Protein 5EZ2 (pdb70)

InterPro domains:
  IPR000566 Lipocalin/cytosolic fatty-acid binding domain [PF08212] (18-159)
  IPR003057 Invertebrate colouration protein [PR01273] (15-31)
  IPR003057 Invertebrate colouration protein [PR01273] (99-113)
  IPR003057 Invertebrate colouration protein [PR01273] (120-133)
  IPR012674 Calycin [G3DSA:2.40.128.20] (1-183)
  IPR012674 Calycin [SSF50814] (6-167)
  IPR022271 Lipocalin, ApoD type [PIRSF036893] (6-167)

Nearest PDB structures (foldseek):
  5ez2-assembly1_A  TM=1.005E+00  e=2.046E-31  Sander vitreus
  7yx1-assembly1_A  TM=1.003E+00  e=2.368E-30  Sander
  7vnl-assembly1_A  TM=9.994E-01  e=1.254E-29  Sander vitreus
  5f6z-assembly1_D  TM=9.950E-01  e=1.073E-29  Sander vitreus
  7vns-assembly1_A  TM=9.924E-01  e=2.224E-29  Sander vitreus

B-factor: mean 25.37, std 8.38, range [12.66, 68.61]

CATH classification: 2.40.128.20

Structure (mmCIF, N/CA/C/O backbone):
data_5EZ2
#
_entry.id   5EZ2
#
_cell.length_a   159.266
_cell.length_b   159.266
_cell.length_c   84.157
_cell.angle_alpha   90.00
_cell.angle_beta   90.00
_cell.angle_gamma   120.00
#
_symmetry.space_group_name_H-M   'P 63 2 2'
#
loop_
_entity.id
_entity.type
_entity.pdbx_description
1 polymer 'Sandercyanin Fluorescent Protein'
2 non-polymer 'BILIVERDINE IX ALPHA'
3 non-polymer 1,2-ETHANEDIOL
4 water water
#
loop_
_atom_site.group_PDB
_atom_site.id
_atom_site.type_symbol
_atom_site.label_atom_id
_atom_site.label_alt_id
_atom_site.label_comp_id
_atom_site.label_asym_id
_atom_site.label_entity_id
_atom_site.label_seq_id
_atom_site.pdbx_PDB_ins_code
_atom_site.Cartn_x
_atom_site.Cartn_y
_atom_site.Cartn_z
_atom_site.occupancy
_atom_site.B_iso_or_equiv
_atom_site.auth_seq_id
_atom_site.auth_comp_id
_atom_site.auth_asym_id
_atom_site.auth_atom_id
_atom_site.pdbx_PDB_model_num
ATOM 1 N N . MET A 1 1 ? 27.999 78.185 15.183 1.00 44.18 20 MET A N 1
ATOM 2 C CA . MET A 1 1 ? 28.330 78.168 16.604 1.00 43.61 20 MET A CA 1
ATOM 3 C C . MET A 1 1 ? 29.849 78.147 16.812 1.00 37.20 20 MET A C 1
ATOM 4 O O . MET A 1 1 ? 30.619 78.528 15.922 1.00 37.89 20 MET A O 1
ATOM 9 N N . PHE A 1 2 ? 30.276 77.710 17.990 1.00 30.66 21 PHE A N 1
ATOM 10 C CA . PHE A 1 2 ? 31.696 77.576 18.283 1.00 29.09 21 PHE A CA 1
ATOM 11 C C . PHE A 1 2 ? 32.273 76.339 17.582 1.00 30.20 21 PHE A C 1
ATOM 12 O O . PHE A 1 2 ? 33.435 76.332 17.168 1.00 28.33 21 PHE A O 1
ATOM 20 N N . ILE A 1 3 ? 31.457 75.296 17.461 1.00 25.23 22 ILE A N 1
ATOM 21 C CA . ILE A 1 3 ? 31.869 74.067 16.787 1.00 23.98 22 ILE A CA 1
ATOM 22 C C . ILE A 1 3 ? 31.250 74.026 15.395 1.00 30.32 22 ILE A C 1
ATOM 23 O O . ILE A 1 3 ? 30.028 74.122 15.251 1.00 33.08 22 ILE A O 1
ATOM 28 N N . LYS A 1 4 ? 32.094 73.892 14.376 1.00 22.33 23 LYS A N 1
ATOM 29 C CA . LYS A 1 4 ? 31.642 73.912 12.980 1.00 22.55 23 LYS A CA 1
ATOM 30 C C . LYS A 1 4 ? 32.054 72.646 12.249 1.00 21.96 23 LYS A C 1
ATOM 31 O O . LYS A 1 4 ? 33.012 71.977 12.644 1.00 19.21 23 LYS A O 1
ATOM 37 N N . PRO A 1 5 ? 31.329 72.306 11.177 1.00 21.58 24 PRO A N 1
ATOM 38 C CA . PRO A 1 5 ? 31.593 71.069 10.441 1.00 20.71 24 PRO A CA 1
ATOM 39 C C . PRO A 1 5 ? 32.985 71.058 9.806 1.00 19.44 24 PRO A C 1
ATOM 40 O O . PRO A 1 5 ? 33.549 72.125 9.499 1.00 19.30 24 PRO A O 1
ATOM 44 N N . GLY A 1 6 ? 33.530 69.857 9.636 1.00 17.37 25 GLY A N 1
ATOM 45 C CA . GLY A 1 6 ? 34.808 69.674 8.962 1.00 18.40 25 GLY A CA 1
ATOM 46 C C . GLY A 1 6 ? 35.976 69.614 9.931 1.00 21.99 25 GLY A C 1
ATOM 47 O O . GLY A 1 6 ? 35.889 70.124 11.048 1.00 19.44 25 GLY A O 1
ATOM 48 N N . ARG A 1 7 ? 37.072 68.984 9.518 1.00 19.46 26 ARG A N 1
ATOM 49 C CA . ARG A 1 7 ? 38.249 68.901 10.384 1.00 20.21 26 ARG A CA 1
ATOM 50 C C . ARG A 1 7 ? 39.013 70.212 10.284 1.00 23.05 26 ARG A C 1
ATOM 51 O O . ARG A 1 7 ? 38.766 71.001 9.368 1.00 19.44 26 ARG A O 1
ATOM 59 N N . CYS A 1 8 ? 39.938 70.452 11.212 1.00 18.05 27 CYS A N 1
ATOM 60 C CA . CYS A 1 8 ? 40.710 71.695 11.201 1.00 20.21 27 CYS A CA 1
ATOM 61 C C . CYS A 1 8 ? 41.485 71.814 9.895 1.00 22.97 27 CYS A C 1
ATOM 62 O O . CYS A 1 8 ? 42.014 70.816 9.394 1.00 22.53 27 CYS A O 1
ATOM 65 N N . PRO A 1 9 ? 41.557 73.034 9.343 1.00 19.85 28 PRO A N 1
ATOM 66 C CA . PRO A 1 9 ? 42.411 73.284 8.180 1.00 24.55 28 PRO A CA 1
ATOM 67 C C . PRO A 1 9 ? 43.853 73.389 8.650 1.00 26.45 28 PRO A C 1
ATOM 68 O O . PRO A 1 9 ? 44.079 73.497 9.857 1.00 24.28 28 PRO A O 1
ATOM 72 N N . LYS A 1 10 ? 44.811 73.349 7.727 1.00 29.29 29 LYS A N 1
ATOM 73 C CA . LYS A 1 10 ? 46.218 73.557 8.071 1.00 30.80 29 LYS A CA 1
ATOM 74 C C . LYS A 1 10 ? 46.754 74.741 7.270 1.00 30.43 29 LYS A C 1
ATOM 75 O O . LYS A 1 10 ? 47.433 74.553 6.266 1.00 32.95 29 LYS A O 1
ATOM 81 N N . PRO A 1 11 ? 46.447 75.970 7.706 1.00 23.71 30 PRO A N 1
ATOM 82 C CA . PRO A 1 11 ? 46.906 77.138 6.948 1.00 23.28 30 PRO A CA 1
ATOM 83 C C . PRO A 1 11 ? 48.423 77.302 7.007 1.00 25.50 30 PRO A C 1
ATOM 84 O O . PRO A 1 11 ? 49.086 76.785 7.918 1.00 24.39 30 PRO A O 1
ATOM 88 N N . ALA A 1 12 ? 48.974 78.033 6.042 1.00 24.86 31 ALA A N 1
ATOM 89 C CA . ALA A 1 12 ? 50.403 78.316 6.044 1.00 25.32 31 ALA A CA 1
ATOM 90 C C . ALA A 1 12 ? 50.724 79.243 7.205 1.00 22.82 31 ALA A C 1
ATOM 91 O O . ALA A 1 12 ? 49.900 80.084 7.576 1.00 22.89 31 ALA A O 1
ATOM 93 N N . VAL A 1 13 ? 51.925 79.121 7.765 1.00 23.12 32 VAL A N 1
ATOM 94 C CA . VAL A 1 13 ? 52.317 80.004 8.866 1.00 22.06 32 VAL A CA 1
ATOM 95 C C . VAL A 1 13 ? 53.416 80.972 8.444 1.00 25.31 32 VAL A C 1
ATOM 96 O O . VAL A 1 13 ? 53.963 80.863 7.342 1.00 23.77 32 VAL A O 1
ATOM 100 N N . GLN A 1 14 ? 53.735 81.916 9.322 1.00 21.21 33 GLN A N 1
ATOM 101 C CA . GLN A 1 14 ? 54.730 82.943 9.024 1.00 23.57 33 GLN A CA 1
ATOM 102 C C . GLN A 1 14 ? 56.115 82.355 8.742 1.00 25.81 33 GLN A C 1
ATOM 103 O O . GLN A 1 14 ? 56.671 81.602 9.555 1.00 23.04 33 GLN A O 1
ATOM 109 N N . GLU A 1 15 ? 56.675 82.702 7.588 1.00 25.50 34 GLU A N 1
ATOM 110 C CA . GLU A 1 15 ? 58.012 82.235 7.230 1.00 26.29 34 GLU A CA 1
ATOM 111 C C . GLU A 1 15 ? 59.065 82.858 8.123 1.00 28.10 34 GLU A C 1
ATOM 112 O O . GLU A 1 15 ? 58.990 84.048 8.446 1.00 30.06 34 GLU A O 1
ATOM 118 N N . ASP A 1 16 ? 60.054 82.055 8.502 1.00 27.42 35 ASP A N 1
ATOM 119 C CA . ASP A 1 16 ? 61.196 82.538 9.265 1.00 29.97 35 ASP A CA 1
ATOM 120 C C . ASP A 1 16 ? 60.736 83.262 10.511 1.00 29.33 35 ASP A C 1
ATOM 121 O O . ASP A 1 16 ? 61.291 84.296 10.861 1.00 25.11 35 ASP A O 1
ATOM 126 N N . PHE A 1 17 ? 59.724 82.721 11.184 1.00 26.60 36 PHE A N 1
ATOM 127 C CA . PHE A 1 17 ? 59.169 83.393 12.358 1.00 24.58 36 PHE A CA 1
ATOM 128 C C . PHE A 1 17 ? 60.216 83.600 13.453 1.00 26.44 36 PHE A C 1
ATOM 129 O O . PHE A 1 17 ? 60.894 82.651 13.871 1.00 28.84 36 PHE A O 1
ATOM 137 N N . ASP A 1 18 ? 60.331 84.846 13.909 1.00 25.85 37 ASP A N 1
ATOM 138 C CA . ASP A 1 18 ? 61.342 85.241 14.884 1.00 27.72 37 ASP A CA 1
ATOM 139 C C . ASP A 1 18 ? 60.683 85.620 16.214 1.00 24.53 37 ASP A C 1
ATOM 140 O O . ASP A 1 18 ? 60.234 86.752 16.394 1.00 24.89 37 ASP A O 1
ATOM 145 N N . ALA A 1 19 ? 60.634 84.681 17.152 1.00 25.54 38 ALA A N 1
ATOM 146 C CA . ALA A 1 19 ? 59.954 84.929 18.421 1.00 25.50 38 ALA A CA 1
ATOM 147 C C . ALA A 1 19 ? 60.461 86.180 19.148 1.00 26.92 38 ALA A C 1
ATOM 148 O O . ALA A 1 19 ? 59.672 86.919 19.729 1.00 26.00 38 ALA A O 1
ATOM 150 N N . ALA A 1 20 ? 61.768 86.427 19.127 1.00 25.68 39 ALA A N 1
ATOM 151 C CA . ALA A 1 20 ? 62.306 87.601 19.824 1.00 27.81 39 ALA A CA 1
ATOM 152 C C . ALA A 1 20 ? 61.654 88.917 19.385 1.00 25.67 39 ALA A C 1
ATOM 153 O O . ALA A 1 20 ? 61.458 89.820 20.199 1.00 25.41 39 ALA A O 1
ATOM 155 N N . ARG A 1 21 ? 61.334 89.034 18.103 1.00 23.67 40 ARG A N 1
ATOM 156 C CA . ARG A 1 21 ? 60.727 90.254 17.591 1.00 24.43 40 ARG A CA 1
ATOM 157 C C . ARG A 1 21 ? 59.228 90.268 17.856 1.00 26.51 40 ARG A C 1
ATOM 158 O O . ARG A 1 21 ? 58.558 91.285 17.652 1.00 24.02 40 ARG A O 1
ATOM 166 N N . TYR A 1 22 ? 58.701 89.130 18.306 1.00 27.02 41 TYR A N 1
ATOM 167 C CA . TYR A 1 22 ? 57.269 88.986 18.538 1.00 22.61 41 TYR A CA 1
ATOM 168 C C . TYR A 1 22 ? 56.927 89.359 19.972 1.00 22.50 41 TYR A C 1
ATOM 169 O O . TYR A 1 22 ? 55.756 89.540 20.315 1.00 23.24 41 TYR A O 1
ATOM 178 N N . LEU A 1 23 ? 57.954 89.475 20.808 1.00 22.39 42 LEU A N 1
ATOM 179 C CA . LEU A 1 23 ? 57.768 89.793 22.223 1.00 22.14 42 LEU A CA 1
ATOM 180 C C . LEU A 1 23 ? 57.227 91.205 22.425 1.00 25.27 42 LEU A C 1
ATOM 181 O O . LEU A 1 23 ? 57.282 92.042 21.512 1.00 25.41 42 LEU A O 1
ATOM 186 N N . GLY A 1 24 ? 56.697 91.463 23.618 1.00 21.59 43 GLY A N 1
ATOM 187 C CA . GLY A 1 24 ? 56.110 92.755 23.931 1.00 21.45 43 GLY A CA 1
ATOM 188 C C . GLY A 1 24 ? 54.597 92.707 23.960 1.00 24.68 43 GLY A C 1
ATOM 189 O O . GLY A 1 24 ? 54.002 91.633 24.130 1.00 22.44 43 GLY A O 1
ATOM 190 N N . VAL A 1 25 ? 53.975 93.871 23.783 1.00 21.63 44 VAL A N 1
ATOM 191 C CA . VAL A 1 25 ? 52.530 94.020 23.951 1.00 22.99 44 VAL A CA 1
ATOM 192 C C . VAL A 1 25 ? 51.770 93.980 22.625 1.00 23.59 44 VAL A C 1
ATOM 193 O O . VAL A 1 25 ? 52.161 94.626 21.641 1.00 23.29 44 VAL A O 1
ATOM 197 N N . TRP A 1 26 ? 50.686 93.213 22.599 1.00 20.99 45 TRP A N 1
ATOM 198 C CA . TRP A 1 26 ? 49.779 93.187 21.457 1.00 21.58 45 TRP A CA 1
ATOM 199 C C . TRP A 1 26 ? 48.355 93.501 21.912 1.00 24.26 45 TRP A C 1
ATOM 200 O O . TRP A 1 26 ? 47.916 93.026 22.968 1.00 24.21 45 TRP A O 1
ATOM 211 N N . TYR A 1 27 ? 47.630 94.281 21.110 1.00 20.96 46 TYR A N 1
ATOM 212 C CA . TYR A 1 27 ? 46.225 94.584 21.389 1.00 22.36 46 TYR A CA 1
ATOM 213 C C . TYR A 1 27 ? 45.316 93.742 20.515 1.00 22.62 46 TYR A C 1
ATOM 214 O O . TYR A 1 27 ? 45.536 93.628 19.304 1.00 20.83 46 TYR A O 1
ATOM 223 N N . ASP A 1 28 ? 44.285 93.161 21.122 1.00 19.84 47 ASP A N 1
ATOM 224 C CA . ASP A 1 28 ? 43.293 92.426 20.355 1.00 20.75 47 ASP A CA 1
ATOM 225 C C . ASP A 1 28 ? 42.423 93.403 19.568 1.00 24.88 47 ASP A C 1
ATOM 226 O O . ASP A 1 28 ? 41.824 94.320 20.147 1.00 22.27 47 ASP A O 1
ATOM 231 N N . ILE A 1 29 ? 42.351 93.197 18.255 1.00 21.75 48 ILE A N 1
ATOM 232 C CA . ILE A 1 29 ? 41.594 94.088 17.379 1.00 22.76 48 ILE A CA 1
ATOM 233 C C . ILE A 1 29 ? 40.296 93.421 16.956 1.00 20.56 48 ILE A C 1
ATOM 234 O O . ILE A 1 29 ? 39.219 94.003 17.086 1.00 23.44 48 ILE A O 1
ATOM 239 N N . GLN A 1 30 ? 40.401 92.208 16.417 1.00 20.97 49 GLN A N 1
ATOM 240 C CA . GLN A 1 30 ? 39.225 91.384 16.144 1.00 22.36 49 GLN A CA 1
ATOM 241 C C . GLN A 1 30 ? 39.524 89.951 16.535 1.00 23.72 49 GLN A C 1
ATOM 242 O O . GLN A 1 30 ? 40.683 89.521 16.501 1.00 22.26 49 GLN A O 1
ATOM 248 N N . ARG A 1 31 ? 38.485 89.199 16.879 1.00 22.06 50 ARG A N 1
ATOM 249 C CA . ARG A 1 31 ? 38.682 87.799 17.207 1.00 22.89 50 ARG A CA 1
ATOM 250 C C . ARG A 1 31 ? 37.411 87.019 16.947 1.00 22.87 50 ARG A C 1
ATOM 251 O O . ARG A 1 31 ? 36.311 87.585 16.958 1.00 23.21 50 ARG A O 1
ATOM 259 N N . LEU A 1 32 ? 37.559 85.725 16.683 1.00 18.90 51 LEU A N 1
ATOM 260 C CA . LEU A 1 32 ? 36.403 84.848 16.609 1.00 19.53 51 LEU A CA 1
ATOM 261 C C . LEU A 1 32 ? 35.786 84.714 17.991 1.00 20.59 51 LEU A C 1
ATOM 262 O O . LEU A 1 32 ? 36.500 84.747 19.005 1.00 20.79 51 LEU A O 1
ATOM 267 N N . PRO A 1 33 ? 34.453 84.579 18.041 1.00 22.97 52 PRO A N 1
ATOM 268 C CA . PRO A 1 33 ? 33.786 84.313 19.320 1.00 26.10 52 PRO A CA 1
ATOM 269 C C . PRO A 1 33 ? 34.462 83.127 20.016 1.00 21.93 52 PRO A C 1
ATOM 270 O O . PRO A 1 33 ? 34.778 82.121 19.376 1.00 21.22 52 PRO A O 1
ATOM 274 N N . ASN A 1 34 ? 34.678 83.237 21.320 1.00 20.98 53 ASN A N 1
ATOM 275 C CA . ASN A 1 34 ? 35.364 82.161 22.033 1.00 20.70 53 ASN A CA 1
ATOM 276 C C . ASN A 1 34 ? 34.859 82.087 23.471 1.00 23.59 53 ASN A C 1
ATOM 277 O O . ASN A 1 34 ? 34.013 82.888 23.874 1.00 22.76 53 ASN A O 1
ATOM 282 N N . LYS A 1 35 ? 35.373 81.140 24.249 1.00 22.16 54 LYS A N 1
ATOM 283 C CA . LYS A 1 35 ? 34.874 80.950 25.607 1.00 24.22 54 LYS A CA 1
ATOM 284 C C . LYS A 1 35 ? 35.705 81.680 26.649 1.00 27.88 54 LYS A C 1
ATOM 285 O O . LYS A 1 35 ? 35.226 81.929 27.758 1.00 32.76 54 LYS A O 1
ATOM 291 N N . PHE A 1 36 ? 36.942 82.035 26.307 1.00 21.04 55 PHE A N 1
ATOM 292 C CA . PHE A 1 36 ? 37.837 82.564 27.326 1.00 22.79 55 PHE A CA 1
ATOM 293 C C . PHE A 1 36 ? 37.788 84.076 27.507 1.00 23.90 55 PHE A C 1
ATOM 294 O O . PHE A 1 36 ? 37.983 84.566 28.623 1.00 23.24 55 PHE A O 1
ATOM 302 N N . GLN A 1 37 ? 37.538 84.816 26.426 1.00 20.51 56 GLN A N 1
ATOM 303 C CA . GLN A 1 37 ? 37.450 86.277 26.531 1.00 22.77 56 GLN A CA 1
ATOM 304 C C . GLN A 1 37 ? 36.047 86.702 26.949 1.00 21.76 56 GLN A C 1
ATOM 305 O O . GLN A 1 37 ? 35.078 86.543 26.197 1.00 24.06 56 GLN A O 1
ATOM 311 N N . LYS A 1 38 ? 35.942 87.245 28.154 1.00 21.59 57 LYS A N 1
ATOM 312 C CA . LYS A 1 38 ? 34.644 87.575 28.717 1.00 24.01 57 LYS A CA 1
ATOM 313 C C . LYS A 1 38 ? 34.397 89.079 28.793 1.00 23.84 57 LYS A C 1
ATOM 314 O O . LYS A 1 38 ? 33.328 89.520 29.222 1.00 27.25 57 LYS A O 1
ATOM 320 N N . GLY A 1 39 ? 35.377 89.862 28.356 1.00 21.03 58 GLY A N 1
ATOM 321 C CA . GLY A 1 39 ? 35.286 91.308 28.443 1.00 23.90 58 GLY A CA 1
ATOM 322 C C . GLY A 1 39 ? 35.836 91.981 27.196 1.00 24.34 58 GLY A C 1
ATOM 323 O O . GLY A 1 39 ? 35.639 91.487 26.088 1.00 22.87 58 GLY A O 1
ATOM 324 N N . GLU A 1 40 ? 36.526 93.100 27.382 1.00 21.95 59 GLU A N 1
ATOM 325 C CA . GLU A 1 40 ? 37.063 93.863 26.263 1.00 25.62 59 GLU A CA 1
ATOM 326 C C . GLU A 1 40 ? 38.459 94.377 26.585 1.00 22.52 59 GLU A C 1
ATOM 327 O O . GLU A 1 40 ? 39.036 94.028 27.619 1.00 22.91 59 GLU A O 1
ATOM 333 N N . CYS A 1 41 ? 39.014 95.200 25.694 1.00 21.57 60 CYS A N 1
ATOM 334 C CA . CYS A 1 41 ? 40.306 95.823 25.942 1.00 20.95 60 CYS A CA 1
ATOM 335 C C . CYS A 1 41 ? 41.430 94.795 26.022 1.00 22.36 60 CYS A C 1
ATOM 336 O O . CYS A 1 41 ? 42.496 95.091 26.561 1.00 20.95 60 CYS A O 1
ATOM 339 N N . ALA A 1 42 ? 41.196 93.596 25.499 1.00 23.41 61 ALA A N 1
ATOM 340 C CA . ALA A 1 42 ? 42.158 92.503 25.669 1.00 20.45 61 ALA A CA 1
ATOM 341 C C . ALA A 1 42 ? 43.550 92.830 25.152 1.00 23.98 61 ALA A C 1
ATOM 342 O O . ALA A 1 42 ? 43.719 93.405 24.071 1.00 20.39 61 ALA A O 1
ATOM 344 N N . THR A 1 43 ? 44.548 92.434 25.928 1.00 20.63 62 THR A N 1
ATOM 345 C CA . THR A 1 43 ? 45.920 92.556 25.497 1.00 20.85 62 THR A CA 1
ATOM 346 C C . THR A 1 43 ? 46.685 91.277 25.830 1.00 23.73 62 THR A C 1
ATOM 347 O O . THR A 1 43 ? 46.365 90.577 26.807 1.00 18.99 62 THR A O 1
ATOM 351 N N . ALA A 1 44 ? 47.675 90.965 25.000 1.00 20.76 63 ALA A N 1
ATOM 352 C CA . ALA A 1 44 ? 48.609 89.879 25.280 1.00 20.92 63 ALA A CA 1
ATOM 353 C C . ALA A 1 44 ? 50.015 90.441 25.416 1.00 21.75 63 ALA A C 1
ATOM 354 O O . ALA A 1 44 ? 50.476 91.205 24.558 1.00 21.76 63 ALA A O 1
ATOM 356 N N . THR A 1 45 ? 50.703 90.083 26.494 1.00 16.58 64 THR A N 1
ATOM 357 C CA . THR A 1 45 ? 52.086 90.503 26.663 1.00 20.66 64 THR A CA 1
ATOM 358 C C . THR A 1 45 ? 52.994 89.283 26.690 1.00 21.61 64 THR A C 1
ATOM 359 O O . THR A 1 45 ? 52.830 88.396 27.532 1.00 19.54 64 THR A O 1
ATOM 363 N N . TYR A 1 46 ? 53.956 89.253 25.772 1.00 20.55 65 TYR A N 1
ATOM 364 C CA . TYR A 1 46 ? 54.881 88.138 25.660 1.00 20.07 65 TYR A CA 1
ATOM 365 C C . TYR A 1 46 ? 56.259 88.608 26.121 1.00 21.43 65 TYR A C 1
ATOM 366 O O . TYR A 1 46 ? 56.738 89.666 25.682 1.00 22.25 65 TYR A O 1
ATOM 375 N N . SER A 1 47 ? 56.886 87.832 27.008 1.00 20.10 66 SER A N 1
ATOM 376 C CA . SER A 1 47 ? 58.141 88.230 27.649 1.00 24.31 66 SER A CA 1
ATOM 377 C C . SER A 1 47 ? 59.188 87.119 27.625 1.00 27.67 66 SER A C 1
ATOM 378 O O . SER A 1 47 ? 58.870 85.935 27.464 1.00 26.65 66 SER A O 1
ATOM 381 N N . LEU A 1 48 ? 60.443 87.514 27.806 1.00 28.98 67 LEU A N 1
ATOM 382 C CA . LEU A 1 48 ? 61.555 86.573 27.866 1.00 32.00 67 LEU A CA 1
ATOM 383 C C . LEU A 1 48 ? 61.333 85.583 28.988 1.00 32.49 67 LEU A C 1
ATOM 384 O O . LEU A 1 48 ? 60.774 85.933 30.030 1.00 35.16 67 LEU A O 1
ATOM 389 N N . SER A 1 49 ? 61.759 84.343 28.777 1.00 34.76 68 SER A N 1
ATOM 390 C CA . SER A 1 49 ? 61.805 83.381 29.870 1.00 34.70 68 SER A CA 1
ATOM 391 C C . SER A 1 49 ? 63.188 82.753 29.932 1.00 32.29 68 SER A C 1
ATOM 392 O O . SER A 1 49 ? 63.873 82.650 28.911 1.00 30.18 68 SER A O 1
ATOM 395 N N . PRO A 1 50 ? 63.609 82.350 31.141 1.00 31.25 69 PRO A N 1
ATOM 396 C CA . PRO A 1 50 ? 64.919 81.733 31.362 1.00 34.79 69 PRO A CA 1
ATOM 397 C C . PRO A 1 50 ? 64.993 80.388 30.649 1.00 29.31 69 PRO A C 1
ATOM 398 O O . PRO A 1 50 ? 66.082 79.951 30.268 1.00 30.93 69 PRO A O 1
ATOM 402 N N . GLY A 1 51 ? 63.844 79.743 30.464 1.00 27.09 70 GLY A N 1
ATOM 403 C CA . GLY A 1 51 ? 63.805 78.456 29.787 1.00 26.48 70 GLY A CA 1
ATOM 404 C C . GLY A 1 51 ? 63.627 78.618 28.293 1.00 24.31 70 GLY A C 1
ATOM 405 O O . GLY A 1 51 ? 64.031 79.629 27.731 1.00 25.21 70 GLY A O 1
ATOM 406 N N . VAL A 1 52 ? 63.025 77.628 27.640 1.00 21.68 71 VAL A N 1
ATOM 407 C CA . VAL A 1 52 ? 62.772 77.728 26.207 1.00 21.24 71 VAL A CA 1
ATOM 408 C C . VAL A 1 52 ? 61.439 78.430 25.977 1.00 23.63 71 VAL A C 1
ATOM 409 O O . VAL A 1 52 ? 60.595 78.465 26.874 1.00 28.23 71 VAL A O 1
ATOM 413 N N . GLY A 1 53 ? 61.247 78.987 24.788 1.00 23.71 72 GLY A N 1
ATOM 414 C CA . GLY A 1 53 ? 59.988 79.642 24.471 1.00 25.17 72 GLY A CA 1
ATOM 415 C C . GLY A 1 53 ? 59.862 80.972 25.191 1.00 26.07 72 GLY A C 1
ATOM 416 O O . GLY A 1 53 ? 60.874 81.576 25.571 1.00 28.42 72 GLY A O 1
ATOM 417 N N . PHE A 1 54 ? 58.631 81.437 25.390 1.00 19.91 73 PHE A N 1
ATOM 418 C CA . PHE A 1 54 ? 58.424 82.724 26.056 1.00 20.08 73 PHE A CA 1
ATOM 419 C C . PHE A 1 54 ? 57.244 82.680 27.015 1.00 22.31 73 PHE A C 1
ATOM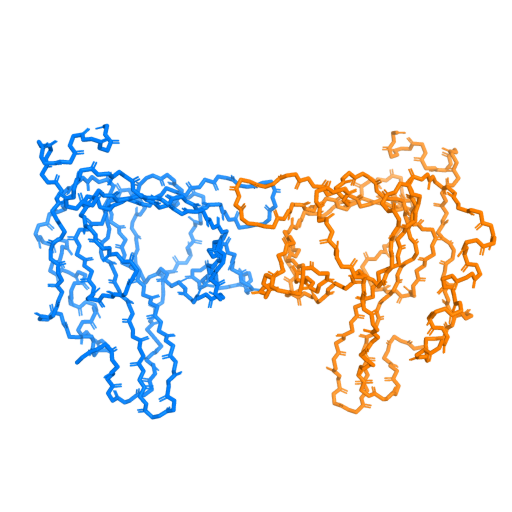 420 O O . PHE A 1 54 ? 56.439 81.736 26.991 1.00 18.97 73 PHE A O 1
ATOM 428 N N . SER A 1 55 ? 57.152 83.681 27.882 1.00 20.14 74 SER A N 1
ATOM 429 C CA . SER A 1 55 ? 56.073 83.700 28.866 1.00 19.58 74 SER A CA 1
ATOM 430 C C . SER A 1 55 ? 54.916 84.569 28.374 1.00 21.15 74 SER A C 1
ATOM 431 O O . SER A 1 55 ? 55.096 85.447 27.511 1.00 19.84 74 SER A O 1
ATOM 434 N N . VAL A 1 56 ? 53.725 84.297 28.903 1.00 20.15 75 VAL A N 1
ATOM 435 C CA . VAL A 1 56 ? 52.498 84.890 28.393 1.00 17.92 75 VAL A CA 1
ATOM 436 C C . VAL A 1 56 ? 51.746 85.533 29.548 1.00 19.60 75 VAL A C 1
ATOM 437 O O . VAL A 1 56 ? 51.659 84.950 30.629 1.00 17.53 75 VAL A O 1
ATOM 441 N N . PHE A 1 57 ? 51.230 86.741 29.324 1.00 19.14 76 PHE A N 1
ATOM 442 C CA . PHE A 1 57 ? 50.380 87.414 30.302 1.00 18.54 76 PHE A CA 1
ATOM 443 C C . PHE A 1 57 ? 49.260 88.114 29.535 1.00 18.65 76 PHE A C 1
ATOM 444 O O . PHE A 1 57 ? 49.504 89.093 28.815 1.00 18.30 76 PHE A O 1
ATOM 452 N N . ASN A 1 58 ? 48.051 87.572 29.637 1.00 17.50 77 ASN A N 1
ATOM 453 C CA . ASN A 1 58 ? 46.896 88.122 28.929 1.00 16.80 77 ASN A CA 1
ATOM 454 C C . ASN A 1 58 ? 46.005 88.844 29.932 1.00 19.33 77 ASN A C 1
ATOM 455 O O . ASN A 1 58 ? 45.793 88.330 31.032 1.00 19.50 77 ASN A O 1
ATOM 460 N N . ARG A 1 59 ? 45.481 90.014 29.557 1.00 17.94 78 ARG A N 1
ATOM 461 C CA . ARG A 1 59 ? 44.613 90.791 30.453 1.00 16.91 78 ARG A CA 1
ATOM 462 C C . ARG A 1 59 ? 43.419 91.332 29.685 1.00 20.94 78 ARG A C 1
ATOM 463 O O . ARG A 1 59 ? 43.531 91.669 28.495 1.00 17.78 78 ARG A O 1
ATOM 471 N N . GLU A 1 60 ? 42.276 91.434 30.356 1.00 17.03 79 GLU A N 1
ATOM 472 C CA . GLU A 1 60 ? 41.122 92.100 29.744 1.00 15.75 79 GLU A CA 1
ATOM 473 C C . GLU A 1 60 ? 40.303 92.811 30.814 1.00 19.97 79 GLU A C 1
ATOM 474 O O . GLU A 1 60 ? 40.507 92.600 32.014 1.00 19.19 79 GLU A O 1
ATOM 480 N N . ARG A 1 61 ? 39.377 93.650 30.370 1.00 18.73 80 ARG A N 1
ATOM 481 C CA . ARG A 1 61 ? 38.558 94.430 31.285 1.00 19.68 80 ARG A CA 1
ATOM 482 C C . ARG A 1 61 ? 37.138 93.915 31.212 1.00 20.10 80 ARG A C 1
ATOM 483 O O . ARG A 1 61 ? 36.498 93.995 30.162 1.00 21.21 80 ARG A O 1
ATOM 491 N N . LEU A 1 62 ? 36.648 93.361 32.319 1.00 18.45 81 LEU A N 1
ATOM 492 C CA . LEU A 1 62 ? 35.290 92.832 32.364 1.00 17.74 81 LEU A CA 1
ATOM 493 C C . LEU A 1 62 ? 34.279 93.982 32.390 1.00 20.20 81 LEU A C 1
ATOM 494 O O . LEU A 1 62 ? 34.637 95.118 32.685 1.00 22.01 81 LEU A O 1
ATOM 499 N N . ALA A 1 63 ? 33.022 93.677 32.089 1.00 21.02 82 ALA A N 1
ATOM 500 C CA . ALA A 1 63 ? 31.971 94.691 32.061 1.00 23.35 82 ALA A CA 1
ATOM 501 C C . ALA A 1 63 ? 31.807 95.382 33.408 1.00 26.88 82 ALA A C 1
ATOM 502 O O . ALA A 1 63 ? 31.404 96.545 33.461 1.00 27.07 82 ALA A O 1
ATOM 504 N N . ASN A 1 64 ? 32.130 94.683 34.497 1.00 21.38 83 ASN A N 1
ATOM 505 C CA . ASN A 1 64 ? 31.996 95.272 35.830 1.00 20.96 83 ASN A CA 1
ATOM 506 C C . ASN A 1 64 ? 33.198 96.142 36.183 1.00 21.48 83 ASN A C 1
ATOM 507 O O . ASN A 1 64 ? 33.297 96.653 37.303 1.00 24.88 83 ASN A O 1
ATOM 512 N N . GLY A 1 65 ? 34.115 96.315 35.233 1.00 20.12 84 GLY A N 1
ATOM 513 C CA . GLY A 1 65 ? 35.286 97.139 35.469 1.00 22.63 84 GLY A CA 1
ATOM 514 C C . GLY A 1 65 ? 36.507 96.419 36.025 1.00 23.10 84 GLY A C 1
ATOM 515 O O . GLY A 1 65 ? 37.601 96.983 36.065 1.00 26.95 84 GLY A O 1
ATOM 516 N N . THR A 1 66 ? 36.328 95.175 36.458 1.00 20.65 85 THR A N 1
ATOM 517 C CA . THR A 1 66 ? 37.432 94.381 37.001 1.00 18.40 85 THR A CA 1
ATOM 518 C C . THR A 1 66 ? 38.402 93.957 35.889 1.00 20.39 85 THR A C 1
ATOM 519 O O . THR A 1 66 ? 37.971 93.590 34.795 1.00 19.83 85 THR A O 1
ATOM 523 N N . ILE A 1 67 ? 39.702 94.029 36.159 1.00 19.08 86 ILE A N 1
ATOM 524 C CA . ILE A 1 67 ? 40.692 93.507 35.222 1.00 21.42 86 ILE A CA 1
ATOM 525 C C . ILE A 1 67 ? 40.953 92.047 35.559 1.00 25.78 86 ILE A C 1
ATOM 526 O O . ILE A 1 67 ? 41.250 91.718 36.709 1.00 22.89 86 ILE A O 1
ATOM 531 N N . LYS A 1 68 ? 40.839 91.175 34.565 1.00 20.43 87 LYS A N 1
ATOM 532 C CA . LYS A 1 68 ? 41.068 89.749 34.779 1.00 25.67 87 LYS A CA 1
ATOM 533 C C . LYS A 1 68 ? 42.278 89.357 33.928 1.00 27.78 87 LYS A C 1
ATOM 534 O O . LYS A 1 68 ? 42.459 89.885 32.827 1.00 23.60 87 LYS A O 1
ATOM 540 N N . SER A 1 69 ? 43.138 88.479 34.437 1.00 22.99 88 SER A N 1
ATOM 541 C CA . SER A 1 69 ? 44.338 88.117 33.683 1.00 21.90 88 SER A CA 1
ATOM 542 C C . SER A 1 69 ? 44.690 86.645 33.862 1.00 25.21 88 SER A C 1
ATOM 543 O O . SER A 1 69 ? 44.173 85.986 34.772 1.00 21.05 88 SER A O 1
ATOM 546 N N . VAL A 1 70 ? 45.553 86.138 32.981 1.00 19.15 89 VAL A N 1
ATOM 547 C CA . VAL A 1 70 ? 46.053 84.764 33.090 1.00 20.22 89 VAL A CA 1
ATOM 548 C C . VAL A 1 70 ? 47.516 84.733 32.678 1.00 18.06 89 VAL A C 1
ATOM 549 O O . VAL A 1 70 ? 47.951 85.542 31.855 1.00 19.77 89 VAL A O 1
ATOM 553 N N . ILE A 1 71 ? 48.282 83.816 33.262 1.00 17.97 90 ILE A N 1
ATOM 554 C CA . ILE A 1 71 ? 49.669 83.631 32.852 1.00 18.36 90 ILE A CA 1
ATOM 555 C C . ILE A 1 71 ? 49.800 82.302 32.119 1.00 17.23 90 ILE A C 1
ATOM 556 O O . ILE A 1 71 ? 48.989 81.389 32.311 1.00 17.16 90 ILE A O 1
ATOM 561 N N . GLY A 1 72 ? 50.817 82.188 31.276 1.00 19.35 91 GLY A N 1
ATOM 562 C CA . GLY A 1 72 ? 51.016 80.969 30.509 1.00 18.60 91 GLY A CA 1
ATOM 563 C C . GLY A 1 72 ? 52.435 80.927 29.981 1.00 17.66 91 GLY A C 1
ATOM 564 O O . GLY A 1 72 ? 53.214 81.860 30.203 1.00 17.90 91 GLY A O 1
ATOM 565 N N . SER A 1 73 ? 52.767 79.844 29.291 1.00 17.41 92 SER A N 1
ATOM 566 C CA . SER A 1 73 ? 54.075 79.689 28.676 1.00 17.29 92 SER A CA 1
ATOM 567 C C . SER A 1 73 ? 53.820 79.258 27.257 1.00 16.47 92 SER A C 1
ATOM 568 O O . SER A 1 73 ? 52.884 78.487 27.003 1.00 16.76 92 SER A O 1
ATOM 571 N N . ALA A 1 74 ? 54.654 79.745 26.340 1.00 16.23 93 ALA A N 1
ATOM 572 C CA . ALA A 1 74 ? 54.533 79.418 24.928 1.00 16.15 93 ALA A CA 1
ATOM 573 C C . ALA A 1 74 ? 55.791 78.676 24.520 1.00 20.18 93 ALA A C 1
ATOM 574 O O . ALA A 1 74 ? 56.902 79.125 24.827 1.00 19.01 93 ALA A O 1
ATOM 576 N N . ILE A 1 75 ? 55.623 77.560 23.815 1.00 17.98 94 ILE A N 1
ATOM 577 C CA . ILE A 1 75 ? 56.774 76.775 23.367 1.00 19.16 94 ILE A CA 1
ATOM 578 C C . ILE A 1 75 ? 56.507 76.210 21.979 1.00 20.11 94 ILE A C 1
ATOM 579 O O . ILE A 1 75 ? 55.413 75.698 21.704 1.00 19.21 94 ILE A O 1
ATOM 584 N N . ALA A 1 76 ? 57.503 76.301 21.101 1.00 19.91 95 ALA A N 1
ATOM 585 C CA . ALA A 1 76 ? 57.418 75.632 19.808 1.00 21.42 95 ALA A CA 1
ATOM 586 C C . ALA A 1 76 ? 58.010 74.238 19.963 1.00 21.01 95 ALA A C 1
ATOM 587 O O . ALA A 1 76 ? 59.233 74.079 20.057 1.00 24.21 95 ALA A O 1
ATOM 589 N N . GLU A 1 77 ? 57.152 73.229 20.010 1.00 17.17 96 GLU A N 1
ATOM 590 C CA . GLU A 1 77 ? 57.613 71.870 20.305 1.00 20.71 96 GLU A CA 1
ATOM 591 C C . GLU A 1 77 ? 58.512 71.305 19.211 1.00 27.20 96 GLU A C 1
ATOM 592 O O . GLU A 1 77 ? 59.371 70.452 19.481 1.00 22.48 96 GLU A O 1
ATOM 598 N N . ASP A 1 78 ? 58.315 71.781 17.984 1.00 21.24 97 ASP A N 1
ATOM 599 C CA . ASP A 1 78 ? 59.219 71.450 16.884 1.00 22.88 97 ASP A CA 1
ATOM 600 C C . ASP A 1 78 ? 60.024 72.684 16.520 1.00 22.68 97 ASP A C 1
ATOM 601 O O . ASP A 1 78 ? 59.508 73.598 15.866 1.00 23.97 97 ASP A O 1
ATOM 606 N N . PRO A 1 79 ? 61.302 72.713 16.922 1.00 23.00 98 PRO A N 1
ATOM 607 C CA . PRO A 1 79 ? 62.146 73.891 16.703 1.00 24.41 98 PRO A CA 1
ATOM 608 C C . PRO A 1 79 ? 62.203 74.327 15.238 1.00 28.10 98 PRO A C 1
ATOM 609 O O . PRO A 1 79 ? 62.462 75.504 14.978 1.00 31.83 98 PRO A O 1
ATOM 613 N N . CYS A 1 80 ? 61.964 73.412 14.301 1.00 28.65 99 CYS A N 1
ATOM 614 C CA . CYS A 1 80 ? 61.990 73.772 12.883 1.00 26.19 99 CYS A CA 1
ATOM 615 C C . CYS A 1 80 ? 60.699 74.432 12.405 1.00 25.93 99 CYS A C 1
ATOM 616 O O . CYS A 1 80 ? 60.623 74.922 11.278 1.00 24.55 99 CYS A O 1
ATOM 619 N N . GLU A 1 81 ? 59.687 74.446 13.265 1.00 22.59 100 GLU A N 1
ATOM 620 C CA . GLU A 1 81 ? 58.438 75.136 12.960 1.00 25.75 100 GLU A CA 1
ATOM 621 C C . GLU A 1 81 ? 58.162 76.129 14.080 1.00 21.40 100 GLU A C 1
ATOM 622 O O . GLU A 1 81 ? 57.245 75.930 14.876 1.00 21.94 100 GLU A O 1
ATOM 628 N N . PRO A 1 82 ? 58.967 77.200 14.158 1.00 22.77 101 PRO A N 1
ATOM 629 C CA . PRO A 1 82 ? 58.895 78.104 15.313 1.00 23.68 101 PRO A CA 1
ATOM 630 C C . PRO A 1 82 ? 57.576 78.876 15.412 1.00 19.50 101 PRO A C 1
ATOM 631 O O . PRO A 1 82 ? 57.267 79.381 16.497 1.00 19.70 101 PRO A O 1
ATOM 635 N N . ALA A 1 83 ? 56.824 78.979 14.319 1.00 19.21 102 ALA A N 1
ATOM 636 C CA . ALA A 1 83 ? 55.553 79.701 14.353 1.00 21.71 102 ALA A CA 1
ATOM 637 C C . ALA A 1 83 ? 54.387 78.816 14.786 1.00 20.54 102 ALA A C 1
ATOM 638 O O . ALA A 1 83 ? 53.260 79.298 14.903 1.00 18.23 102 ALA A O 1
ATOM 640 N N . LYS A 1 84 ? 54.640 77.525 15.000 1.00 16.72 103 LYS A N 1
ATOM 641 C CA . LYS A 1 84 ? 53.574 76.619 15.424 1.00 17.09 103 LYS A CA 1
ATOM 642 C C . LYS A 1 84 ? 53.806 76.305 16.880 1.00 18.90 103 LYS A C 1
ATOM 643 O O . LYS A 1 84 ? 54.561 75.398 17.219 1.00 19.54 103 LYS A O 1
ATOM 649 N N . LEU A 1 85 ? 53.152 77.075 17.740 1.00 17.63 104 LEU A N 1
ATOM 650 C CA . LEU A 1 85 ? 53.433 77.045 19.164 1.00 17.55 104 LEU A CA 1
ATOM 651 C C . LEU A 1 85 ? 52.367 76.278 19.930 1.00 16.87 104 LEU A C 1
ATOM 652 O O . LEU A 1 85 ? 51.255 76.077 19.435 1.00 18.75 104 LEU A O 1
ATOM 657 N N . GLN A 1 86 ? 52.730 75.834 21.129 1.00 15.80 105 GLN A N 1
ATOM 658 C CA . GLN A 1 86 ? 51.780 75.281 22.076 1.00 17.06 105 GLN A CA 1
ATOM 659 C C . GLN A 1 86 ? 51.741 76.269 23.233 1.00 16.56 105 GLN A C 1
ATOM 660 O O . GLN A 1 86 ? 52.799 76.670 23.748 1.00 16.14 105 GLN A O 1
ATOM 666 N N . PHE A 1 87 ? 50.540 76.693 23.626 1.00 14.47 106 PHE A N 1
ATOM 667 C CA . PHE A 1 87 ? 50.391 77.629 24.743 1.00 15.73 106 PHE A CA 1
ATOM 668 C C . PHE A 1 87 ? 49.866 76.861 25.946 1.00 15.73 106 PHE A C 1
ATOM 669 O O . PHE A 1 87 ? 48.879 76.115 25.845 1.00 16.28 106 PHE A O 1
ATOM 677 N N . PHE A 1 88 ? 50.537 77.032 27.077 1.00 15.73 107 PHE A N 1
ATOM 678 C CA . PHE A 1 88 ? 50.139 76.373 28.310 1.00 14.86 107 PHE A CA 1
ATOM 679 C C . PHE A 1 88 ? 49.693 77.445 29.292 1.00 15.96 107 PHE A C 1
ATOM 680 O O . PHE A 1 88 ? 50.525 78.115 29.903 1.00 16.08 107 PHE A O 1
ATOM 688 N N . HIS A 1 89 ? 48.380 77.614 29.429 1.00 16.74 108 HIS A N 1
ATOM 689 C CA . HIS A 1 89 ? 47.847 78.649 30.315 1.00 15.74 108 HIS A CA 1
ATOM 690 C C . HIS A 1 89 ? 47.559 78.010 31.666 1.00 18.86 108 HIS A C 1
ATOM 691 O O . HIS A 1 89 ? 47.246 76.818 31.741 1.00 18.13 108 HIS A O 1
ATOM 698 N N . GLU A 1 90 ? 47.613 78.797 32.737 1.00 17.90 109 GLU A N 1
ATOM 699 C CA . GLU A 1 90 ? 47.408 78.230 34.062 1.00 21.55 109 GLU A CA 1
ATOM 700 C C . GLU A 1 90 ? 46.058 77.517 34.129 1.00 21.90 109 GLU A C 1
ATOM 701 O O . GLU A 1 90 ? 45.046 78.068 33.712 1.00 21.26 109 GLU A O 1
ATOM 707 N N . ASN A 1 91 ? 46.069 76.274 34.605 1.00 25.58 110 ASN A N 1
ATOM 708 C CA . ASN A 1 91 ? 44.866 75.447 34.740 1.00 27.78 110 ASN A CA 1
ATOM 709 C C . ASN A 1 91 ? 44.082 75.188 33.446 1.00 26.54 110 ASN A C 1
ATOM 710 O O . ASN A 1 91 ? 42.890 74.875 33.466 1.00 26.31 110 ASN A O 1
ATOM 715 N N . ALA A 1 92 ? 44.759 75.295 32.314 1.00 18.40 111 ALA A N 1
ATOM 716 C CA . ALA A 1 92 ? 44.121 74.938 31.064 1.00 17.36 111 ALA A CA 1
ATOM 717 C C . ALA A 1 92 ? 44.900 73.794 30.430 1.00 17.62 111 ALA A C 1
ATOM 718 O O . ALA A 1 92 ? 46.091 73.616 30.695 1.00 16.99 111 ALA A O 1
ATOM 720 N N . ALA A 1 93 ? 44.231 73.013 29.592 1.00 16.55 112 ALA A N 1
ATOM 721 C CA . ALA A 1 93 ? 44.929 72.021 28.792 1.00 17.31 112 ALA A CA 1
ATOM 722 C C . ALA A 1 93 ? 45.712 72.774 27.727 1.00 16.70 112 ALA A C 1
ATOM 723 O O . ALA A 1 93 ? 45.361 73.909 27.382 1.00 15.96 112 ALA A O 1
ATOM 725 N N . PRO A 1 94 ? 46.768 72.151 27.188 1.00 17.50 113 PRO A N 1
ATOM 726 C CA . PRO A 1 94 ? 47.535 72.851 26.149 1.00 15.62 113 PRO A CA 1
ATOM 727 C C . PRO A 1 94 ? 46.666 73.179 24.935 1.00 14.74 113 PRO A C 1
ATOM 728 O O . PRO A 1 94 ? 45.747 72.420 24.591 1.00 16.51 113 PRO A O 1
ATOM 732 N N . VAL A 1 95 ? 46.964 74.297 24.282 1.00 14.29 114 VAL A N 1
ATOM 733 C CA . VAL A 1 95 ? 46.265 74.642 23.042 1.00 14.37 114 VAL A CA 1
ATOM 734 C C . VAL A 1 95 ? 47.269 75.086 21.996 1.00 16.38 114 VAL A C 1
ATOM 735 O O . VAL A 1 95 ? 48.309 75.655 22.329 1.00 15.57 114 VAL A O 1
ATOM 739 N N . PRO A 1 96 ? 46.957 74.817 20.723 1.00 14.91 115 PRO A N 1
ATOM 740 C CA . PRO A 1 96 ? 47.834 75.269 19.645 1.00 15.45 115 PRO A CA 1
ATOM 741 C C . PRO A 1 96 ? 47.670 76.778 19.437 1.00 18.27 115 PRO A C 1
ATOM 742 O O . PRO A 1 96 ? 46.609 77.347 19.744 1.00 15.49 115 PRO A O 1
ATOM 746 N N . TYR A 1 97 ? 48.733 77.411 18.952 1.00 15.74 116 TYR A N 1
ATOM 747 C CA . TYR A 1 97 ? 48.758 78.837 18.654 1.00 16.48 116 TYR A CA 1
ATOM 748 C C . TYR A 1 97 ? 49.699 78.986 17.467 1.00 16.16 116 TYR A C 1
ATOM 749 O O . TYR A 1 97 ? 50.912 78.780 17.600 1.00 16.97 116 TYR A O 1
ATOM 758 N N . TRP A 1 98 ? 49.136 79.307 16.308 1.00 15.93 117 TRP A N 1
ATOM 759 C CA . TRP A 1 98 ? 49.922 79.447 15.078 1.00 17.32 117 TRP A CA 1
ATOM 760 C C . TRP A 1 98 ? 49.963 80.914 14.644 1.00 19.24 117 TRP A C 1
ATOM 761 O O . TRP A 1 98 ? 48.913 81.554 14.482 1.00 17.70 117 TRP A O 1
ATOM 772 N N . VAL A 1 99 ? 51.167 81.450 14.463 1.00 17.46 118 VAL A N 1
ATOM 773 C CA . VAL A 1 99 ? 51.314 82.797 13.925 1.00 17.82 118 VAL A CA 1
ATOM 774 C C . VAL A 1 99 ? 51.254 82.678 12.408 1.00 19.44 118 VAL A C 1
ATOM 775 O O . VAL A 1 99 ? 52.213 82.220 11.771 1.00 20.13 118 VAL A O 1
ATOM 779 N N . LEU A 1 100 ? 50.114 83.038 11.825 1.00 19.09 119 LEU A N 1
ATOM 780 C CA . LEU A 1 100 ? 49.943 82.875 10.377 1.00 19.72 119 LEU A CA 1
ATOM 781 C C . LEU A 1 100 ? 50.700 83.954 9.619 1.00 22.61 119 LEU A C 1
ATOM 782 O O . LEU A 1 100 ? 51.278 83.698 8.554 1.00 22.48 119 LEU A O 1
ATOM 787 N N . SER A 1 101 ? 50.713 85.157 10.177 1.00 21.09 120 SER A N 1
ATOM 788 C CA . SER A 1 101 ? 51.339 86.288 9.511 1.00 21.11 120 SER A CA 1
ATOM 789 C C . SER A 1 101 ? 51.607 87.395 10.505 1.00 22.83 120 SER A C 1
ATOM 790 O O . SER A 1 101 ? 50.740 87.719 11.331 1.00 23.53 120 SER A O 1
ATOM 793 N N . THR A 1 102 ? 52.809 87.968 10.443 1.00 21.90 121 THR A N 1
ATOM 794 C CA . THR A 1 102 ? 53.123 89.148 11.247 1.00 21.68 121 THR A CA 1
ATOM 795 C C . THR A 1 102 ? 54.248 89.954 10.603 1.00 26.31 121 THR A C 1
ATOM 796 O O . THR A 1 102 ? 55.086 89.394 9.900 1.00 23.18 121 THR A O 1
ATOM 800 N N . ASP A 1 103 ? 54.262 91.265 10.836 1.00 25.05 122 ASP A N 1
ATOM 801 C CA . ASP A 1 103 ? 55.411 92.087 10.455 1.00 25.74 122 ASP A CA 1
ATOM 802 C C . ASP A 1 103 ? 56.110 92.580 11.720 1.00 27.94 122 ASP A C 1
ATOM 803 O O . ASP A 1 103 ? 56.955 93.480 11.673 1.00 29.07 122 ASP A O 1
ATOM 808 N N . TYR A 1 104 ? 55.735 91.979 12.850 1.00 25.40 123 TYR A N 1
ATOM 809 C CA . TYR A 1 104 ? 56.355 92.236 14.155 1.00 24.08 123 TYR A CA 1
ATOM 810 C C . TYR A 1 104 ? 56.124 93.621 14.738 1.00 27.67 123 TYR A C 1
ATOM 811 O O . TYR A 1 104 ? 56.029 93.767 15.963 1.00 25.34 123 TYR A O 1
ATOM 820 N N . ASP A 1 105 ? 56.055 94.639 13.881 1.00 28.47 124 ASP A N 1
ATOM 821 C CA . ASP A 1 105 ? 56.028 96.018 14.369 1.00 29.55 124 ASP A CA 1
ATOM 822 C C . ASP A 1 105 ? 54.647 96.637 14.304 1.00 26.98 124 ASP A C 1
ATOM 823 O O . ASP A 1 105 ? 54.423 97.705 14.872 1.00 25.44 124 ASP A O 1
ATOM 828 N N . ASN A 1 106 ? 53.724 95.978 13.608 1.00 24.70 125 ASN A N 1
ATOM 829 C CA . ASN A 1 106 ? 52.377 96.523 13.451 1.00 27.90 125 ASN A CA 1
ATOM 830 C C . ASN A 1 106 ? 51.227 95.563 13.743 1.00 26.41 125 ASN A C 1
ATOM 831 O O . ASN A 1 106 ? 50.329 95.894 14.524 1.00 24.09 125 ASN A O 1
ATOM 836 N N . TYR A 1 107 ? 51.247 94.398 13.100 1.00 24.30 126 TYR A N 1
ATOM 837 C CA . TYR A 1 107 ? 50.130 93.458 13.175 1.00 24.92 126 TYR A CA 1
ATOM 838 C C . TYR A 1 107 ? 50.596 92.014 13.301 1.00 25.24 126 TYR A C 1
ATOM 839 O O . TYR A 1 107 ? 51.755 91.680 13.017 1.00 23.18 126 TYR A O 1
ATOM 848 N N . ALA A 1 108 ? 49.662 91.160 13.707 1.00 23.81 127 ALA A N 1
ATOM 849 C CA . ALA A 1 108 ? 49.838 89.722 13.606 1.00 20.91 127 ALA A CA 1
ATOM 850 C C . ALA A 1 108 ? 48.464 89.100 13.457 1.00 18.93 127 ALA A C 1
ATOM 851 O O . ALA A 1 108 ? 47.462 89.688 13.880 1.00 20.15 127 ALA A O 1
ATOM 853 N N . LEU A 1 109 ? 48.416 87.933 12.826 1.00 18.55 128 LEU A N 1
ATOM 854 C CA . LEU A 1 109 ? 47.196 87.150 12.709 1.00 17.46 128 LEU A CA 1
ATOM 855 C C . LEU A 1 109 ? 47.499 85.807 13.340 1.00 19.78 128 LEU A C 1
ATOM 856 O O . LEU A 1 109 ? 48.439 85.121 12.916 1.00 19.69 128 LEU A O 1
ATOM 861 N N . VAL A 1 110 ? 46.738 85.445 14.370 1.00 17.56 129 VAL A N 1
ATOM 862 C CA . VAL A 1 110 ? 46.974 84.182 15.066 1.00 16.79 129 VAL A CA 1
ATOM 863 C C . VAL A 1 110 ? 45.813 83.224 14.825 1.00 17.58 129 VAL A C 1
ATOM 864 O O . VAL A 1 110 ? 44.660 83.653 14.667 1.00 17.54 129 VAL A O 1
ATOM 868 N N . TYR A 1 111 ? 46.110 81.927 14.790 1.00 14.77 130 TYR A N 1
ATOM 869 C CA . TYR A 1 111 ? 45.079 80.926 14.544 1.00 18.27 130 TYR A CA 1
ATOM 870 C C . TYR A 1 111 ? 45.279 79.699 15.421 1.00 17.33 130 TYR 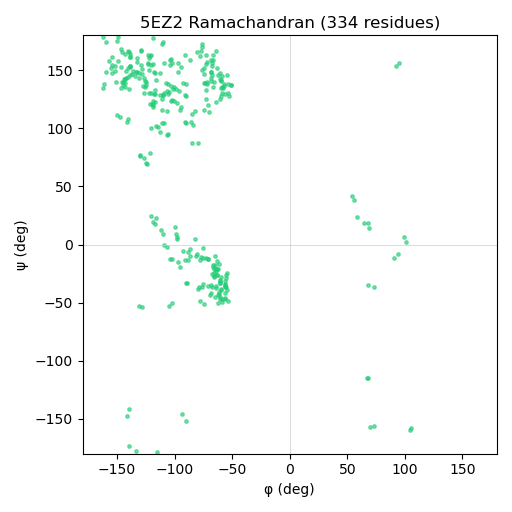A C 1
ATOM 871 O O . TYR A 1 111 ? 46.409 79.287 15.688 1.00 18.18 130 TYR A O 1
ATOM 880 N N . SER A 1 112 ? 44.172 79.115 15.857 1.00 16.03 131 SER A N 1
ATOM 881 C CA . SER A 1 112 ? 44.215 77.920 16.692 1.00 16.69 131 SER A CA 1
ATOM 882 C C . SER A 1 112 ? 43.025 77.047 16.340 1.00 17.36 131 SER A C 1
ATOM 883 O O . SER A 1 112 ? 41.919 77.550 16.126 1.00 17.24 131 SER A O 1
ATOM 886 N N . CYS A 1 113 ? 43.221 75.736 16.276 1.00 15.29 132 CYS A N 1
ATOM 887 C CA . CYS A 1 113 ? 42.085 74.876 15.969 1.00 18.11 132 CYS A CA 1
ATOM 888 C C . CYS A 1 113 ? 42.248 73.511 16.596 1.00 20.35 132 CYS A C 1
ATOM 889 O O . CYS A 1 113 ? 43.349 72.958 16.598 1.00 18.94 132 CYS A O 1
ATOM 892 N N . ILE A 1 114 ? 41.150 72.977 17.127 1.00 16.03 133 ILE A N 1
ATOM 893 C CA . ILE A 1 114 ? 41.155 71.650 17.742 1.00 17.07 133 ILE A CA 1
ATOM 894 C C . ILE A 1 114 ? 40.060 70.804 17.106 1.00 16.80 133 ILE A C 1
ATOM 895 O O . ILE A 1 114 ? 38.914 71.259 16.965 1.00 16.61 133 ILE A O 1
ATOM 900 N N . ASN A 1 115 ? 40.429 69.592 16.687 1.00 16.12 134 ASN A N 1
ATOM 901 C CA . ASN A 1 115 ? 39.494 68.684 16.043 1.00 15.63 134 ASN A CA 1
ATOM 902 C C . ASN A 1 115 ? 38.508 68.080 17.036 1.00 18.06 134 ASN A C 1
ATOM 903 O O . ASN A 1 115 ? 38.875 67.736 18.170 1.00 15.25 134 ASN A O 1
ATOM 908 N N . LEU A 1 116 ? 37.251 67.984 16.614 1.00 15.24 135 LEU A N 1
ATOM 909 C CA . LEU A 1 116 ? 36.229 67.298 17.391 1.00 16.76 135 LEU A CA 1
ATOM 910 C C . LEU A 1 116 ? 35.529 66.318 16.457 1.00 18.34 135 LEU A C 1
ATOM 911 O O . LEU A 1 116 ? 34.412 66.572 15.982 1.00 16.81 135 LEU A O 1
ATOM 916 N N . GLY A 1 117 ? 36.199 65.203 16.179 1.00 16.91 136 GLY A N 1
ATOM 917 C CA . GLY A 1 117 ? 35.649 64.208 15.274 1.00 17.20 136 GLY A CA 1
ATOM 918 C C . GLY A 1 117 ? 35.567 64.760 13.862 1.00 18.44 136 GLY A C 1
ATOM 919 O O . GLY A 1 117 ? 36.600 65.047 13.234 1.00 14.34 136 GLY A O 1
ATOM 920 N N . ALA A 1 118 ? 34.343 64.916 13.356 1.00 18.53 137 ALA A N 1
ATOM 921 C CA . ALA A 1 118 ? 34.164 65.422 12.001 1.00 18.70 137 ALA A CA 1
ATOM 922 C C . ALA A 1 118 ? 33.873 66.921 12.040 1.00 19.86 137 ALA A C 1
ATOM 923 O O . ALA A 1 118 ? 33.565 67.529 11.005 1.00 22.16 137 ALA A O 1
ATOM 925 N N . SER A 1 119 ? 33.977 67.502 13.236 1.00 15.96 138 SER A N 1
ATOM 926 C CA . SER A 1 119 ? 33.802 68.937 13.437 1.00 17.62 138 SER A CA 1
ATOM 927 C C . SER A 1 119 ? 35.084 69.546 13.991 1.00 18.18 138 SER A C 1
ATOM 928 O O . SER A 1 119 ? 36.071 68.838 14.244 1.00 16.35 138 SER A O 1
ATOM 931 N N . HIS A 1 120 ? 35.081 70.860 14.175 1.00 16.50 139 HIS A N 1
ATOM 932 C CA . HIS A 1 120 ? 36.244 71.504 14.770 1.00 19.66 139 HIS A CA 1
ATOM 933 C C . HIS A 1 120 ? 35.862 72.748 15.567 1.00 20.21 139 HIS A C 1
ATOM 934 O O . HIS A 1 120 ? 34.803 73.356 15.356 1.00 19.21 139 HIS A O 1
ATOM 941 N N . ALA A 1 121 ? 36.741 73.125 16.482 1.00 16.83 140 ALA A N 1
ATOM 942 C CA . ALA A 1 121 ? 36.591 74.377 17.205 1.00 19.27 140 ALA A CA 1
ATOM 943 C C . ALA A 1 121 ? 37.800 75.245 16.913 1.00 17.72 140 ALA A C 1
ATOM 944 O O . ALA A 1 121 ? 38.936 74.884 17.253 1.00 17.18 140 ALA A O 1
ATOM 946 N N . ALA A 1 122 ? 37.561 76.406 16.316 1.00 18.50 141 ALA A N 1
ATOM 947 C CA . ALA A 1 122 ? 38.654 77.271 15.891 1.00 20.10 141 ALA A CA 1
ATOM 948 C C . ALA A 1 122 ? 38.633 78.616 16.601 1.00 21.12 141 ALA A C 1
ATOM 949 O O . ALA A 1 122 ? 37.568 79.146 16.955 1.00 19.95 141 ALA A O 1
ATOM 951 N N . TYR A 1 123 ? 39.823 79.171 16.797 1.00 17.30 142 TYR A N 1
ATOM 952 C CA . TYR A 1 123 ? 39.961 80.526 17.305 1.00 17.23 142 TYR A CA 1
ATOM 953 C C . TYR A 1 123 ? 40.901 81.287 16.368 1.00 18.68 142 TYR A C 1
ATOM 954 O O . TYR A 1 123 ? 41.811 80.698 15.773 1.00 18.88 142 TYR A O 1
ATOM 963 N N . ALA A 1 124 ? 40.669 82.584 16.204 1.00 19.19 143 ALA A N 1
ATOM 964 C CA . ALA A 1 124 ? 41.559 83.410 15.394 1.00 18.10 143 ALA A CA 1
ATOM 965 C C . ALA A 1 124 ? 41.506 84.822 15.925 1.00 20.04 143 ALA A C 1
ATOM 966 O O . ALA A 1 124 ? 40.476 85.255 16.461 1.00 20.98 143 ALA A O 1
ATOM 968 N N . SER A 1 125 ? 42.617 85.537 15.798 1.00 19.04 144 SER A N 1
ATOM 969 C CA . SER A 1 125 ? 42.694 86.897 16.304 1.00 18.87 144 SER A CA 1
ATOM 970 C C . SER A 1 125 ? 43.557 87.753 15.392 1.00 20.28 144 SER A C 1
ATOM 971 O O . SER A 1 125 ? 44.585 87.297 14.891 1.00 19.34 144 SER A O 1
ATOM 974 N N . ILE A 1 126 ? 43.125 88.987 15.170 1.00 17.14 145 ILE A N 1
ATOM 975 C CA . ILE A 1 126 ? 44.001 90.003 14.607 1.00 17.66 145 ILE A CA 1
ATOM 976 C C . ILE A 1 126 ? 44.440 90.900 15.750 1.00 21.04 145 ILE A C 1
ATOM 977 O O . ILE A 1 126 ? 43.602 91.452 16.465 1.00 21.74 145 ILE A O 1
ATOM 982 N N . VAL A 1 127 ? 45.750 91.045 15.926 1.00 17.31 146 VAL A N 1
ATOM 983 C CA . VAL A 1 127 ? 46.284 91.884 16.979 1.00 20.33 146 VAL A CA 1
ATOM 984 C C . VAL A 1 127 ? 47.170 92.968 16.386 1.00 22.90 146 VAL A C 1
ATOM 985 O O . VAL A 1 127 ? 47.627 92.861 15.247 1.00 23.07 146 VAL A O 1
ATOM 989 N N . SER A 1 128 ? 47.420 94.003 17.171 1.00 21.82 147 SER A N 1
ATOM 990 C CA . SER A 1 128 ? 48.146 95.160 16.676 1.00 22.59 147 SER A CA 1
ATOM 991 C C . SER A 1 128 ? 49.090 95.653 17.758 1.00 22.10 147 SER A C 1
ATOM 992 O O . SER A 1 128 ? 48.828 95.459 18.951 1.00 21.40 147 SER A O 1
ATOM 995 N N . ARG A 1 129 ? 50.192 96.284 17.361 1.00 21.83 148 ARG A N 1
ATOM 996 C CA . ARG A 1 129 ? 51.081 96.902 18.340 1.00 21.11 148 ARG A CA 1
ATOM 997 C C . ARG A 1 129 ? 50.442 98.146 18.966 1.00 23.21 148 ARG A C 1
ATOM 998 O O . ARG A 1 129 ? 50.940 98.666 19.971 1.00 24.05 148 ARG A O 1
ATOM 1006 N N . GLN A 1 130 ? 49.345 98.605 18.367 1.00 23.73 149 GLN A N 1
ATOM 1007 C CA . GLN A 1 130 ? 48.562 99.736 18.877 1.00 27.10 149 GLN A CA 1
ATOM 1008 C C . GLN A 1 130 ? 47.112 99.316 19.116 1.00 23.19 149 GLN A C 1
ATOM 1009 O O . GLN A 1 130 ? 46.656 98.306 18.583 1.00 24.14 149 GLN A O 1
ATOM 1015 N N . PRO A 1 131 ? 46.367 100.117 19.890 1.00 27.01 150 PRO A N 1
ATOM 1016 C CA . PRO A 1 131 ? 44.959 99.832 20.201 1.00 26.23 150 PRO A CA 1
ATOM 1017 C C . PRO A 1 131 ? 44.062 99.834 18.969 1.00 25.48 150 PRO A C 1
ATOM 1018 O O . PRO A 1 131 ? 42.926 99.350 19.039 1.00 25.79 150 PRO A O 1
ATOM 1022 N N . THR A 1 132 ? 44.564 100.359 17.852 1.00 26.36 151 THR A N 1
ATOM 1023 C CA . THR A 1 132 ? 43.842 100.304 16.584 1.00 23.25 151 THR A CA 1
ATOM 1024 C C . THR A 1 132 ? 44.745 99.758 15.493 1.00 24.77 151 THR A C 1
ATOM 1025 O O . THR A 1 132 ? 45.961 99.673 15.668 1.00 29.39 151 THR A O 1
ATOM 1029 N N . LEU A 1 133 ? 44.149 99.406 14.361 1.00 25.10 152 LEU A N 1
ATOM 1030 C CA . LEU A 1 133 ? 44.919 98.940 13.214 1.00 28.89 152 LEU A CA 1
ATOM 1031 C C . LEU A 1 133 ? 44.254 99.473 11.948 1.00 30.62 152 LEU A C 1
ATOM 1032 O O . LEU A 1 133 ? 43.022 99.532 11.880 1.00 28.15 152 LEU A O 1
ATOM 1037 N N . PRO A 1 134 ? 45.059 99.867 10.941 1.00 32.34 153 PRO A N 1
ATOM 1038 C CA . PRO A 1 134 ? 44.496 100.394 9.689 1.00 32.91 153 PRO A CA 1
ATOM 1039 C C . PRO A 1 134 ? 43.470 99.456 9.064 1.00 34.62 153 PRO A C 1
ATOM 1040 O O . PRO A 1 134 ? 43.680 98.235 9.033 1.00 31.38 153 PRO A O 1
ATOM 1044 N N . GLU A 1 135 ? 42.376 100.024 8.562 1.00 35.94 154 GLU A N 1
ATOM 1045 C CA . GLU A 1 135 ? 41.313 99.241 7.945 1.00 35.39 154 GLU A CA 1
ATOM 1046 C C . GLU A 1 135 ? 41.847 98.391 6.799 1.00 37.93 154 GLU A C 1
ATOM 1047 O O . GLU A 1 135 ? 41.324 97.309 6.522 1.00 37.59 154 GLU A O 1
ATOM 1053 N N . GLU A 1 136 ? 42.880 98.886 6.123 1.00 38.14 155 GLU A N 1
ATOM 1054 C CA . GLU A 1 136 ? 43.446 98.168 4.986 1.00 37.11 155 GLU A CA 1
ATOM 1055 C C . GLU A 1 136 ? 44.130 96.887 5.461 1.00 36.92 155 GLU A C 1
ATOM 1056 O O . GLU A 1 136 ? 44.007 95.837 4.830 1.00 32.80 155 GLU A O 1
ATOM 1062 N N . THR A 1 137 ? 44.852 96.979 6.576 1.00 30.73 156 THR A N 1
ATOM 1063 C CA . THR A 1 137 ? 45.536 95.813 7.128 1.00 31.37 156 THR A CA 1
ATOM 1064 C C . THR A 1 137 ? 44.510 94.776 7.562 1.00 30.40 156 THR A C 1
ATOM 1065 O O . THR A 1 137 ? 44.644 93.584 7.277 1.00 31.49 156 THR A O 1
ATOM 1069 N N . ILE A 1 138 ? 43.476 95.245 8.250 1.00 31.58 157 ILE A N 1
ATOM 1070 C CA . ILE A 1 138 ? 42.411 94.375 8.720 1.00 32.42 157 ILE A CA 1
ATOM 1071 C C . ILE A 1 138 ? 41.774 93.607 7.565 1.00 31.54 157 ILE A C 1
ATOM 1072 O O . ILE A 1 138 ? 41.566 92.400 7.664 1.00 28.52 157 ILE A O 1
ATOM 1077 N N . LYS A 1 139 ? 41.471 94.297 6.466 1.00 32.38 158 LYS A N 1
ATOM 1078 C CA . LYS A 1 139 ? 40.861 93.632 5.314 1.00 34.92 158 LYS A CA 1
ATOM 1079 C C . LYS A 1 139 ? 41.800 92.593 4.721 1.00 27.33 158 LYS A C 1
ATOM 1080 O O . LYS A 1 139 ? 41.369 91.530 4.269 1.00 31.53 158 LYS A O 1
ATOM 1086 N N . LYS A 1 140 ? 43.085 92.918 4.711 1.00 29.11 159 LYS A N 1
ATOM 1087 C CA . LYS A 1 140 ? 44.120 92.012 4.235 1.00 30.74 159 LYS A CA 1
ATOM 1088 C C . LYS A 1 140 ? 44.118 90.711 5.045 1.00 32.39 159 LYS A C 1
ATOM 1089 O O . LYS A 1 140 ? 44.109 89.615 4.493 1.00 28.10 159 LYS A O 1
ATOM 1095 N N . LEU A 1 141 ? 44.122 90.844 6.364 1.00 31.68 160 LEU A N 1
ATOM 1096 C CA . LEU A 1 141 ? 44.187 89.680 7.244 1.00 28.33 160 LEU A CA 1
ATOM 1097 C C . LEU A 1 141 ? 42.872 88.874 7.221 1.00 27.21 160 LEU A C 1
ATOM 1098 O O . LEU A 1 141 ? 42.892 87.639 7.282 1.00 29.15 160 LEU A O 1
ATOM 1103 N N . GLN A 1 142 ? 41.733 89.560 7.110 1.00 26.80 161 GLN A N 1
ATOM 1104 C CA . GLN A 1 142 ? 40.458 88.868 6.918 1.00 26.55 161 GLN A CA 1
ATOM 1105 C C . GLN A 1 142 ? 40.478 88.037 5.637 1.00 28.12 161 GLN A C 1
ATOM 1106 O O . GLN A 1 142 ? 39.939 86.928 5.598 1.00 29.22 161 GLN A O 1
ATOM 1112 N N . GLY A 1 143 ? 41.101 88.573 4.591 1.00 31.37 162 GLY A N 1
ATOM 1113 C CA . GLY A 1 143 ? 41.242 87.842 3.342 1.00 32.21 162 GLY A CA 1
ATOM 1114 C C . GLY A 1 143 ? 41.987 86.531 3.524 1.00 29.98 162 GLY A C 1
ATOM 1115 O O . GLY A 1 143 ? 41.569 85.483 3.031 1.00 29.89 162 GLY A O 1
ATOM 1116 N N . THR A 1 144 ? 43.104 86.591 4.236 1.00 30.77 163 THR A N 1
ATOM 1117 C CA . THR A 1 144 ? 43.842 85.381 4.566 1.00 32.03 163 THR A CA 1
ATOM 1118 C C . THR A 1 144 ? 42.928 84.357 5.244 1.00 29.70 163 THR A C 1
ATOM 1119 O O . THR A 1 144 ? 42.896 83.184 4.856 1.00 29.99 163 THR A O 1
ATOM 1123 N N . MET A 1 145 ? 42.177 84.803 6.248 1.00 29.02 164 MET A N 1
ATOM 1124 C CA . MET A 1 145 ? 41.313 83.899 7.004 1.00 29.46 164 MET A CA 1
ATOM 1125 C C . MET A 1 145 ? 40.245 83.265 6.134 1.00 31.74 164 MET A C 1
ATOM 1126 O O . MET A 1 145 ? 40.059 82.046 6.148 1.00 27.90 164 MET A O 1
ATOM 1131 N N . SER A 1 146 ? 39.533 84.086 5.374 1.00 31.48 165 SER A N 1
ATOM 1132 C CA . SER A 1 146 ? 38.461 83.545 4.559 1.00 33.01 165 SER A CA 1
ATOM 1133 C C . SER A 1 146 ? 39.038 82.591 3.520 1.00 28.11 165 SER A C 1
ATOM 1134 O O . SER A 1 146 ? 38.341 81.702 3.046 1.00 31.24 165 SER A O 1
ATOM 1137 N N . SER A 1 147 ? 40.324 82.748 3.207 1.00 31.82 166 SER A N 1
ATOM 1138 C CA . SER A 1 147 ? 40.971 81.921 2.185 1.00 32.88 166 SER A CA 1
ATOM 1139 C C . SER A 1 147 ? 41.070 80.445 2.584 1.00 36.64 166 SER A C 1
ATOM 1140 O O . SER A 1 147 ? 41.153 79.564 1.713 1.00 34.22 166 SER A O 1
ATOM 1143 N N . PHE A 1 148 ? 41.059 80.164 3.888 1.00 33.48 167 PHE A N 1
ATOM 1144 C CA . PHE A 1 148 ? 41.021 78.769 4.334 1.00 29.80 167 PHE A CA 1
ATOM 1145 C C . PHE A 1 148 ? 39.755 78.410 5.111 1.00 36.42 167 PHE A C 1
ATOM 1146 O O . PHE A 1 148 ? 39.738 77.442 5.877 1.00 38.53 167 PHE A O 1
ATOM 1154 N N . GLY A 1 149 ? 38.694 79.186 4.898 1.00 32.83 168 GLY A N 1
ATOM 1155 C CA . GLY A 1 149 ? 37.372 78.793 5.350 1.00 31.72 168 GLY A CA 1
ATOM 1156 C C . GLY A 1 149 ? 36.842 79.424 6.623 1.00 34.61 168 GLY A C 1
ATOM 1157 O O . GLY A 1 149 ? 35.742 79.082 7.063 1.00 39.32 168 GLY A O 1
ATOM 1158 N N . VAL A 1 150 ? 37.606 80.328 7.229 1.00 32.66 169 VAL A N 1
ATOM 1159 C CA . VAL A 1 150 ? 37.133 81.022 8.424 1.00 35.29 169 VAL A CA 1
ATOM 1160 C C . VAL A 1 150 ? 35.938 81.911 8.086 1.00 37.37 169 VAL A C 1
ATOM 1161 O O . VAL A 1 150 ? 35.921 82.559 7.042 1.00 35.49 169 VAL A O 1
ATOM 1165 N N . GLY A 1 151 ? 34.942 81.938 8.968 1.00 40.68 170 GLY A N 1
ATOM 1166 C CA . GLY A 1 151 ? 33.797 82.813 8.789 1.00 40.33 170 GLY A CA 1
ATOM 1167 C C . GLY A 1 151 ? 34.082 84.201 9.329 1.00 38.07 170 GLY A C 1
ATOM 1168 O O . GLY A 1 151 ? 33.783 84.499 10.492 1.00 39.92 170 GLY A O 1
ATOM 1169 N N . VAL A 1 152 ? 34.663 85.052 8.489 1.00 36.04 171 VAL A N 1
ATOM 1170 C CA . VAL A 1 152 ? 35.074 86.381 8.922 1.00 34.82 171 VAL A CA 1
ATOM 1171 C C . VAL A 1 152 ? 33.870 87.230 9.331 1.00 33.42 171 VAL A C 1
ATOM 1172 O O . VAL A 1 152 ? 33.999 88.192 10.083 1.00 30.07 171 VAL A O 1
ATOM 1176 N N . ASP A 1 153 ? 32.697 86.845 8.844 1.00 35.57 172 ASP A N 1
ATOM 1177 C CA . ASP A 1 153 ? 31.443 87.513 9.185 1.00 38.06 172 ASP A CA 1
ATOM 1178 C C . ASP A 1 153 ? 31.109 87.423 10.675 1.00 36.67 172 ASP A C 1
ATOM 1179 O O . ASP A 1 153 ? 30.330 88.222 11.197 1.00 32.18 172 ASP A O 1
ATOM 1184 N N . THR A 1 154 ? 31.694 86.442 11.356 1.00 33.87 173 THR A N 1
ATOM 1185 C CA . THR A 1 154 ? 31.418 86.227 12.772 1.00 33.24 173 T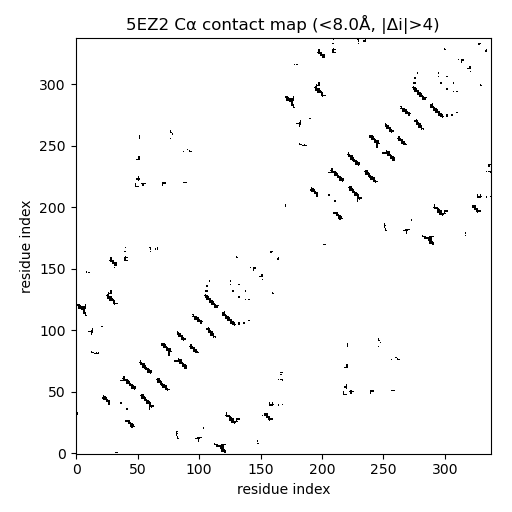HR A CA 1
ATOM 1186 C C . THR A 1 154 ? 32.414 86.947 13.687 1.00 30.37 173 THR A C 1
ATOM 1187 O O . THR A 1 154 ? 32.247 86.956 14.913 1.00 28.83 173 THR A O 1
ATOM 1191 N N . LEU A 1 155 ? 33.442 87.558 13.103 1.00 27.10 174 LEU A N 1
ATOM 1192 C CA . LEU A 1 155 ? 34.466 88.222 13.912 1.00 24.64 174 LEU A CA 1
ATOM 1193 C C . LEU A 1 155 ? 33.884 89.321 14.800 1.00 29.44 174 LEU A C 1
ATOM 1194 O O . LEU A 1 155 ? 33.052 90.123 14.360 1.00 29.49 174 LEU A O 1
ATOM 1199 N N . LEU A 1 156 ? 34.322 89.339 16.055 1.00 21.58 175 LEU A N 1
ATOM 1200 C CA . LEU A 1 156 ? 33.975 90.386 17.004 1.00 25.26 175 LEU A CA 1
ATOM 1201 C C . LEU A 1 156 ? 35.016 91.480 16.900 1.00 26.78 175 LEU A C 1
ATOM 1202 O O . LEU A 1 156 ? 36.209 91.186 16.778 1.00 27.53 175 LEU A O 1
ATOM 1207 N N . THR A 1 157 ? 34.581 92.740 16.931 1.00 23.95 176 THR A N 1
ATOM 1208 C CA . THR A 1 157 ? 35.513 93.858 16.991 1.00 23.18 176 THR A CA 1
ATOM 1209 C C . THR A 1 157 ? 35.701 94.301 18.436 1.00 26.60 176 THR A C 1
ATOM 1210 O O . THR A 1 157 ? 34.764 94.770 19.093 1.00 29.37 176 THR A O 1
ATOM 1214 N N . THR A 1 158 ? 36.921 94.154 18.931 1.00 23.32 177 THR A N 1
ATOM 1215 C CA . THR A 1 158 ? 37.198 94.357 20.343 1.00 24.85 177 THR A CA 1
ATOM 1216 C C . THR A 1 158 ? 37.149 95.833 20.699 1.00 27.17 177 THR A C 1
ATOM 1217 O O . THR A 1 158 ? 37.731 96.668 19.994 1.00 23.12 177 THR A O 1
ATOM 1221 N N . ASN A 1 159 ? 36.463 96.160 21.790 1.00 21.45 178 ASN A N 1
ATOM 1222 C CA . ASN A 1 159 ? 36.470 97.537 22.270 1.00 23.93 178 ASN A CA 1
ATOM 1223 C C . ASN A 1 159 ? 37.836 97.890 22.842 1.00 24.12 178 ASN A C 1
ATOM 1224 O O . ASN A 1 159 ? 38.281 97.307 23.846 1.00 23.70 178 ASN A O 1
ATOM 1229 N N . GLN A 1 160 ? 38.528 98.816 22.180 1.00 22.79 179 GLN A N 1
ATOM 1230 C CA . GLN A 1 160 ? 39.809 99.315 22.671 1.00 21.88 179 GLN A CA 1
ATOM 1231 C C . GLN A 1 160 ? 39.722 100.812 22.950 1.00 26.25 179 GLN A C 1
ATOM 1232 O O . GLN A 1 160 ? 40.741 101.491 23.040 1.00 27.98 179 GLN A O 1
ATOM 1238 N N . ASP A 1 161 ? 38.507 101.322 23.106 1.00 26.61 180 ASP A N 1
ATOM 1239 C CA . ASP A 1 161 ? 38.337 102.745 23.413 1.00 30.92 180 ASP A CA 1
ATOM 1240 C C . ASP A 1 161 ? 39.162 103.170 24.632 1.00 34.77 180 ASP A C 1
ATOM 1241 O O . ASP A 1 161 ? 39.087 102.557 25.706 1.00 32.50 180 ASP A O 1
ATOM 1246 N N . ALA A 1 162 ? 39.956 104.220 24.456 1.00 31.94 181 ALA A N 1
ATOM 1247 C CA . ALA A 1 162 ? 40.887 104.672 25.487 1.00 33.01 181 ALA A CA 1
ATOM 1248 C C . ALA A 1 162 ? 40.222 104.985 26.832 1.00 34.05 181 ALA A C 1
ATOM 1249 O O . ALA A 1 162 ? 40.821 104.770 27.891 1.00 35.22 181 ALA A O 1
ATOM 1251 N N . ALA A 1 163 ? 38.998 105.508 26.789 1.00 32.98 182 ALA A N 1
ATOM 1252 C CA . ALA A 1 163 ? 38.280 105.855 28.013 1.00 37.71 182 ALA A CA 1
ATOM 1253 C C . ALA A 1 163 ? 37.700 104.604 28.664 1.00 33.33 182 ALA A C 1
ATOM 1254 O O . ALA A 1 163 ? 37.858 104.383 29.870 1.00 34.73 182 ALA A O 1
ATOM 1256 N N . TYR A 1 164 ? 37.023 103.786 27.866 1.00 31.45 183 TYR A N 1
ATOM 1257 C CA . TYR A 1 164 ? 36.430 102.563 28.387 1.00 33.50 183 TYR A CA 1
ATOM 1258 C C . TYR A 1 164 ? 37.493 101.636 28.975 1.00 33.75 183 TYR A C 1
ATOM 1259 O O . TYR A 1 164 ? 37.238 100.931 29.955 1.00 32.82 183 TYR A O 1
ATOM 1268 N N . CYS A 1 165 ? 38.686 101.652 28.383 1.00 29.28 184 CYS A N 1
ATOM 1269 C CA . CYS A 1 165 ? 39.749 100.720 28.757 1.00 32.33 184 CYS A CA 1
ATOM 1270 C C . CYS A 1 165 ? 40.780 101.339 29.693 1.00 34.77 184 CYS A C 1
ATOM 1271 O O . CYS A 1 165 ? 41.859 100.776 29.895 1.00 35.88 184 CYS A O 1
ATOM 1274 N N . SER A 1 166 ? 40.445 102.485 30.278 1.00 36.18 185 SER A N 1
ATOM 1275 C CA . SER A 1 166 ? 41.399 103.210 31.113 1.00 36.09 185 SER A CA 1
ATOM 1276 C C . SER A 1 166 ? 41.870 102.402 32.330 1.00 34.62 185 SER A C 1
ATOM 1277 O O . SER A 1 166 ? 42.999 102.562 32.791 1.00 38.64 185 SER A O 1
ATOM 1280 N N . ALA A 1 167 ? 41.005 101.535 32.845 1.00 37.60 186 ALA A N 1
ATOM 1281 C CA . ALA A 1 167 ? 41.349 100.710 34.004 1.00 37.75 186 ALA A CA 1
ATOM 1282 C C . ALA A 1 167 ? 42.511 99.765 33.691 1.00 40.47 186 ALA A C 1
ATOM 1283 O O . ALA A 1 167 ? 43.255 99.358 34.588 1.00 38.58 186 ALA A O 1
ATOM 1285 N N . MET A 1 168 ? 42.663 99.417 32.415 1.00 39.14 187 MET A N 1
ATOM 1286 C CA . MET A 1 168 ? 43.810 98.627 31.981 1.00 38.88 187 MET A CA 1
ATOM 1287 C C . MET A 1 168 ? 45.087 99.404 32.270 1.00 41.92 187 MET A C 1
ATOM 1288 O O . MET A 1 168 ? 46.181 98.836 32.283 1.00 40.51 187 MET A O 1
ATOM 1293 N N . ASN A 1 169 ? 44.926 100.706 32.511 1.00 43.16 188 ASN A N 1
ATOM 1294 C CA . ASN A 1 169 ? 46.041 101.631 32.734 1.00 47.35 188 ASN A CA 1
ATOM 1295 C C . ASN A 1 169 ? 46.651 102.099 31.414 1.00 48.60 188 ASN A C 1
ATOM 1296 O O . ASN A 1 169 ? 45.958 102.667 30.563 1.00 47.60 188 ASN A O 1
ATOM 1298 N N . MET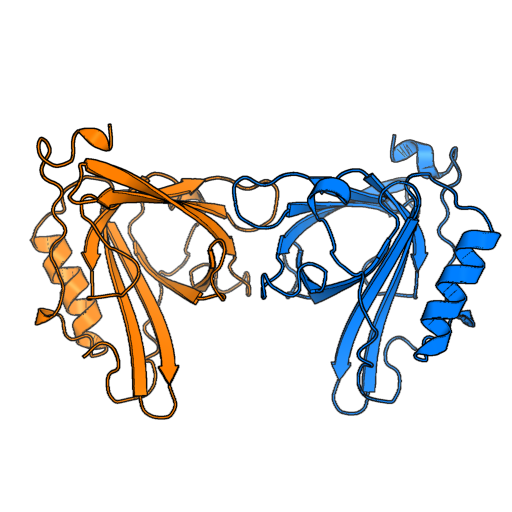 B 1 1 ? 71.960 47.507 26.140 1.00 46.70 20 MET B N 1
ATOM 1299 C CA . MET B 1 1 ? 71.215 48.184 25.086 1.00 44.85 20 MET B CA 1
ATOM 1300 C C . MET B 1 1 ? 70.513 49.425 25.631 1.00 39.35 20 MET B C 1
ATOM 1301 O O . MET B 1 1 ? 70.102 49.459 26.796 1.00 43.97 20 MET B O 1
ATOM 1306 N N . PHE B 1 2 ? 70.384 50.444 24.789 1.00 33.91 21 PHE B N 1
ATOM 1307 C CA . PHE B 1 2 ? 69.582 51.613 25.127 1.00 28.39 21 PHE B CA 1
ATOM 1308 C C . PHE B 1 2 ? 68.104 51.305 24.906 1.00 30.98 21 PHE B C 1
ATOM 1309 O O . PHE B 1 2 ? 67.245 51.738 25.677 1.00 30.42 21 PHE B O 1
ATOM 1317 N N . ILE B 1 3 ? 67.814 50.556 23.844 1.00 24.91 22 ILE B N 1
ATOM 1318 C CA . ILE B 1 3 ? 66.454 50.106 23.574 1.00 23.20 22 ILE B CA 1
ATOM 1319 C C . ILE B 1 3 ? 66.245 48.749 24.229 1.00 29.34 22 ILE B C 1
ATOM 1320 O O . ILE B 1 3 ? 67.056 47.835 24.052 1.00 31.13 22 ILE B O 1
ATOM 1325 N N . LYS B 1 4 ? 65.170 48.627 25.004 1.00 21.30 23 LYS B N 1
ATOM 1326 C CA . LYS B 1 4 ? 64.900 47.416 25.770 1.00 21.13 23 LYS B CA 1
ATOM 1327 C C . LYS B 1 4 ? 63.534 46.866 25.404 1.00 19.71 23 LYS B C 1
ATOM 1328 O O . LYS B 1 4 ? 62.640 47.613 24.962 1.00 17.78 23 LYS B O 1
ATOM 1334 N N . PRO B 1 5 ? 63.352 45.557 25.600 1.00 21.71 24 PRO B N 1
ATOM 1335 C CA . PRO B 1 5 ? 62.084 44.903 25.275 1.00 21.61 24 PRO B CA 1
ATOM 1336 C C . PRO B 1 5 ? 60.962 45.371 26.190 1.00 20.08 24 PRO B C 1
ATOM 1337 O O . PRO B 1 5 ? 61.223 45.811 27.318 1.00 19.63 24 PRO B O 1
ATOM 1341 N N . GLY B 1 6 ? 59.733 45.295 25.682 1.00 18.13 25 GLY B N 1
ATOM 1342 C CA . GLY B 1 6 ? 58.548 45.665 26.434 1.00 18.75 25 GLY B CA 1
ATOM 1343 C C . GLY B 1 6 ? 58.162 47.116 26.217 1.00 17.15 25 GLY B C 1
ATOM 1344 O O . GLY B 1 6 ? 59.012 47.946 25.907 1.00 15.54 25 GLY B O 1
ATOM 1345 N N . ARG B 1 7 ? 56.881 47.431 26.376 1.00 15.27 26 ARG B N 1
ATOM 1346 C CA . ARG B 1 7 ? 56.470 48.830 26.336 1.00 17.59 26 ARG B CA 1
ATOM 1347 C C . ARG B 1 7 ? 56.846 49.499 27.663 1.00 18.19 26 ARG B C 1
ATOM 1348 O O . ARG B 1 7 ? 57.237 48.822 28.618 1.00 16.23 26 ARG B O 1
ATOM 1356 N N . CYS B 1 8 ? 56.738 50.821 27.722 1.00 17.09 27 CYS B N 1
ATOM 1357 C CA . CYS B 1 8 ? 57.096 51.547 28.939 1.00 17.89 27 CYS B CA 1
ATOM 1358 C C . CYS B 1 8 ? 56.247 51.080 30.119 1.00 19.26 27 CYS B C 1
ATOM 1359 O O . CYS B 1 8 ? 55.052 50.818 29.962 1.00 19.75 27 CYS B O 1
ATOM 1362 N N . PRO B 1 9 ? 56.857 50.980 31.305 1.00 18.62 28 PRO B N 1
ATOM 1363 C CA . PRO B 1 9 ? 56.085 50.678 32.519 1.00 19.42 28 PRO B CA 1
ATOM 1364 C C . PRO B 1 9 ? 55.341 51.928 32.966 1.00 21.45 28 PRO B C 1
ATOM 1365 O O . PRO B 1 9 ? 55.567 52.993 32.388 1.00 18.95 28 PRO B O 1
ATOM 1369 N N . LYS B 1 10 ? 54.470 51.813 33.964 1.00 21.86 29 LYS B N 1
ATOM 1370 C CA . LYS B 1 10 ? 53.795 52.990 34.507 1.00 22.67 29 LYS B CA 1
ATOM 1371 C C . LYS B 1 10 ? 54.005 53.035 36.018 1.00 21.63 29 LYS B C 1
ATOM 1372 O O . LYS B 1 10 ? 53.090 52.727 36.780 1.00 22.27 29 LYS B O 1
ATOM 1378 N N . PRO B 1 11 ? 55.215 53.393 36.463 1.00 19.69 30 PRO B N 1
ATOM 1379 C CA . PRO B 1 11 ? 55.467 53.393 37.908 1.00 20.09 30 PRO B CA 1
ATOM 1380 C C . PRO B 1 11 ? 54.646 54.467 38.626 1.00 22.00 30 PRO B C 1
ATOM 1381 O O . PRO B 1 11 ? 54.214 55.447 38.002 1.00 18.41 30 PRO B O 1
ATOM 1385 N N . ALA B 1 12 ? 54.449 54.287 39.929 1.00 20.74 31 ALA B N 1
ATOM 1386 C CA . ALA B 1 12 ? 53.801 55.302 40.744 1.00 21.27 31 ALA B CA 1
ATOM 1387 C C . ALA B 1 12 ? 54.711 56.522 40.858 1.00 18.17 31 ALA B C 1
ATOM 1388 O O . ALA B 1 12 ? 55.941 56.391 40.875 1.00 19.92 31 ALA B O 1
ATOM 1390 N N . VAL B 1 13 ? 54.113 57.702 40.966 1.00 19.11 32 VAL B N 1
ATOM 1391 C CA . VAL B 1 13 ? 54.892 58.929 41.122 1.00 17.19 32 VAL B CA 1
ATOM 1392 C C . VAL B 1 13 ? 54.728 59.512 42.520 1.00 20.09 32 VAL B C 1
ATOM 1393 O O . VAL B 1 13 ? 53.935 59.015 43.332 1.00 18.40 32 VAL B O 1
ATOM 1397 N N . GLN B 1 14 ? 55.493 60.556 42.805 1.00 16.87 33 GLN B N 1
ATOM 1398 C CA . GLN B 1 14 ? 55.480 61.161 44.134 1.00 19.90 33 GLN B CA 1
ATOM 1399 C C . GLN B 1 14 ? 54.097 61.749 44.427 1.00 19.13 33 GLN B C 1
ATOM 1400 O O . GLN B 1 14 ? 53.598 62.588 43.669 1.00 18.99 33 GLN B O 1
ATOM 1406 N N . GLU B 1 15 ? 53.482 61.297 45.518 1.00 22.18 34 GLU B N 1
ATOM 1407 C CA . GLU B 1 15 ? 52.196 61.838 45.946 1.00 22.38 34 GLU B CA 1
ATOM 1408 C C . GLU B 1 15 ? 52.356 63.278 46.413 1.00 21.01 34 GLU B C 1
ATOM 1409 O O . GLU B 1 15 ? 53.370 63.629 47.027 1.00 21.25 34 GLU B O 1
ATOM 1415 N N . ASP B 1 16 ? 51.352 64.100 46.117 1.00 21.96 35 ASP B N 1
ATOM 1416 C CA . ASP B 1 16 ? 51.316 65.487 46.575 1.00 23.74 35 ASP B CA 1
ATOM 1417 C C . ASP B 1 16 ? 52.557 66.279 46.163 1.00 24.77 35 ASP B C 1
ATOM 1418 O O . ASP B 1 16 ? 53.058 67.119 46.917 1.00 23.32 35 ASP B O 1
ATOM 1423 N N . PHE B 1 17 ? 53.046 66.027 44.953 1.00 21.24 36 PHE B N 1
ATOM 1424 C CA . PHE B 1 17 ? 54.275 66.662 44.486 1.00 18.96 36 PHE B CA 1
ATOM 1425 C C . PHE B 1 17 ? 54.185 68.186 44.471 1.00 20.99 36 PHE B C 1
ATOM 1426 O O . PHE B 1 17 ? 53.238 68.768 43.931 1.00 22.37 36 PHE B O 1
ATOM 1434 N N . ASP B 1 18 ? 55.195 68.823 45.052 1.00 20.62 37 ASP B N 1
ATOM 1435 C CA . ASP B 1 18 ? 55.216 70.262 45.226 1.00 23.54 37 ASP B CA 1
ATOM 1436 C C . ASP B 1 18 ? 56.433 70.819 44.502 1.00 20.56 37 ASP B C 1
ATOM 1437 O O . ASP B 1 18 ? 57.544 70.771 45.033 1.00 20.64 37 ASP B O 1
ATOM 1442 N N . ALA B 1 19 ? 56.230 71.354 43.306 1.00 21.10 38 ALA B N 1
ATOM 1443 C CA . ALA B 1 19 ? 57.355 71.794 42.488 1.00 22.12 38 ALA B CA 1
ATOM 1444 C C . ALA B 1 19 ? 58.190 72.896 43.148 1.00 23.06 38 ALA B C 1
ATOM 1445 O O . ALA B 1 19 ? 59.390 72.985 42.923 1.00 19.42 38 ALA B O 1
ATOM 1447 N N . ALA B 1 20 ? 57.564 73.747 43.955 1.00 22.29 39 ALA B N 1
ATOM 1448 C CA . ALA B 1 20 ? 58.313 74.814 44.617 1.00 20.56 39 ALA B CA 1
ATOM 1449 C C . ALA B 1 20 ? 59.424 74.266 45.511 1.00 19.27 39 ALA B C 1
ATOM 1450 O O . ALA B 1 20 ? 60.517 74.834 45.573 1.00 22.03 39 ALA B O 1
ATOM 1452 N N . ARG B 1 21 ? 59.154 73.173 46.218 1.00 16.57 40 ARG B N 1
ATOM 1453 C CA . ARG B 1 21 ? 60.177 72.595 47.079 1.00 18.90 40 ARG B CA 1
ATOM 1454 C C . ARG B 1 21 ? 61.200 71.788 46.273 1.00 17.52 40 ARG B C 1
ATOM 1455 O O . ARG B 1 21 ? 62.265 71.445 46.786 1.00 16.44 40 ARG B O 1
ATOM 1463 N N . TYR B 1 22 ? 60.871 71.508 45.016 1.00 19.11 41 TYR B N 1
ATOM 1464 C CA . TYR B 1 22 ? 61.741 70.707 44.140 1.00 18.72 41 TYR B CA 1
ATOM 1465 C C . TYR B 1 22 ? 62.755 71.578 43.409 1.00 19.64 41 TYR B C 1
ATOM 1466 O O . TYR B 1 22 ? 63.735 71.071 42.834 1.00 18.10 41 TYR B O 1
ATOM 1475 N N . LEU B 1 23 ? 62.538 72.890 43.442 1.00 16.09 42 LEU B N 1
ATOM 1476 C CA . LEU B 1 23 ? 63.421 73.821 42.746 1.00 18.65 42 LEU B CA 1
ATOM 1477 C C . LEU B 1 23 ? 64.821 73.786 43.343 1.00 17.93 42 LEU B C 1
ATOM 1478 O O . LEU B 1 23 ? 65.036 73.241 44.442 1.00 18.91 42 LEU B O 1
ATOM 1483 N N . GLY B 1 24 ? 65.771 74.376 42.625 1.00 19.79 43 GLY B N 1
ATOM 1484 C CA . GLY B 1 24 ? 67.130 74.490 43.132 1.00 20.22 43 GLY B CA 1
ATOM 1485 C C . GLY B 1 24 ? 68.069 73.497 42.474 1.00 20.52 43 GLY B C 1
ATOM 1486 O O . GLY B 1 24 ? 67.774 72.966 41.398 1.00 19.04 43 GLY B O 1
ATOM 1487 N N . VAL B 1 25 ? 69.190 73.232 43.134 1.00 18.02 44 VAL B N 1
ATOM 1488 C CA . VAL B 1 25 ? 70.247 72.425 42.545 1.00 18.43 44 VAL B CA 1
ATOM 1489 C C . VAL B 1 25 ? 70.145 70.974 42.988 1.00 19.10 44 VAL B C 1
ATOM 1490 O O . VAL B 1 25 ? 69.990 70.693 44.182 1.00 19.59 44 VAL B O 1
ATOM 1494 N N . TRP B 1 26 ? 70.239 70.064 42.013 1.00 17.02 45 TRP B N 1
ATOM 1495 C CA . TRP B 1 26 ? 70.312 68.626 42.242 1.00 15.59 45 TRP B CA 1
ATOM 1496 C C . TRP B 1 26 ? 71.560 68.062 41.558 1.00 20.26 45 TRP B C 1
ATOM 1497 O O . TRP B 1 26 ? 71.861 68.416 40.405 1.00 17.20 45 TRP B O 1
ATOM 1508 N N . TYR B 1 27 ? 72.267 67.170 42.248 1.00 17.69 46 TYR B N 1
ATOM 1509 C CA . TYR B 1 27 ? 73.445 66.510 41.669 1.00 17.51 46 TYR B CA 1
ATOM 1510 C C . TYR B 1 27 ? 73.095 65.116 41.184 1.00 16.33 46 TYR B C 1
ATOM 1511 O O . TYR B 1 27 ? 72.440 64.348 41.894 1.00 17.46 46 TYR B O 1
ATOM 1520 N N . ASP B 1 28 ? 73.572 64.770 39.993 1.00 16.17 47 ASP B N 1
ATOM 1521 C CA . ASP B 1 28 ? 73.373 63.428 39.453 1.00 16.71 47 ASP B CA 1
ATOM 1522 C C . ASP B 1 28 ? 74.232 62.427 40.223 1.00 19.81 47 ASP B C 1
ATOM 1523 O O . ASP B 1 28 ? 75.451 62.556 40.251 1.00 19.84 47 ASP B O 1
ATOM 1528 N N . ILE B 1 29 ? 73.609 61.431 40.846 1.00 17.68 48 ILE B N 1
ATOM 1529 C CA . ILE B 1 29 ? 74.372 60.451 41.624 1.00 18.12 48 ILE B CA 1
ATOM 1530 C C . ILE B 1 29 ? 74.533 59.145 40.837 1.00 20.79 48 ILE B C 1
ATOM 1531 O O . ILE B 1 29 ? 75.646 58.613 40.708 1.00 19.37 48 ILE B O 1
ATOM 1536 N N . GLN B 1 30 ? 73.423 58.619 40.326 1.00 17.37 49 GLN B N 1
ATOM 1537 C CA . GLN B 1 30 ? 73.471 57.478 39.402 1.00 18.80 49 GLN B CA 1
ATOM 1538 C C . GLN B 1 30 ? 72.462 57.699 38.288 1.00 21.54 49 GLN B C 1
ATOM 1539 O O . GLN B 1 30 ? 71.451 58.389 38.477 1.00 17.79 49 GLN B O 1
ATOM 1545 N N . ARG B 1 31 ? 72.712 57.100 37.131 1.00 18.27 50 ARG B N 1
ATOM 1546 C CA . ARG B 1 31 ? 71.754 57.242 36.046 1.00 17.33 50 ARG B CA 1
ATOM 1547 C C . ARG B 1 31 ? 71.897 56.082 35.073 1.00 20.34 50 ARG B C 1
ATOM 1548 O O . ARG B 1 31 ? 72.937 55.414 35.039 1.00 19.93 50 ARG B O 1
ATOM 1556 N N . LEU B 1 32 ? 70.842 55.823 34.311 1.00 17.79 51 LEU B N 1
ATOM 1557 C CA . LEU B 1 32 ? 70.919 54.814 33.263 1.00 18.99 51 LEU B CA 1
ATOM 1558 C C . LEU B 1 32 ? 71.730 55.394 32.117 1.00 16.46 51 LEU B C 1
ATOM 1559 O O . LEU B 1 32 ? 71.682 56.601 31.865 1.00 19.19 51 LEU B O 1
ATOM 1564 N N . PRO B 1 33 ? 72.489 54.538 31.420 1.00 20.45 52 PRO B N 1
ATOM 1565 C CA . PRO B 1 33 ? 73.237 54.982 30.241 1.00 20.68 52 PRO B CA 1
ATOM 1566 C C . PRO B 1 33 ? 72.291 55.728 29.304 1.00 19.98 52 PRO B C 1
ATOM 1567 O O . PRO B 1 33 ? 71.143 55.307 29.120 1.00 22.00 52 PRO B O 1
ATOM 1571 N N . ASN B 1 34 ? 72.754 56.841 28.749 1.00 18.76 53 ASN B N 1
ATOM 1572 C CA . ASN B 1 34 ? 71.920 57.665 27.887 1.00 20.59 53 ASN B CA 1
ATOM 1573 C C . ASN B 1 34 ? 72.805 58.354 26.862 1.00 22.40 53 ASN B C 1
ATOM 1574 O O . ASN B 1 34 ? 74.034 58.247 26.934 1.00 21.53 53 ASN B O 1
ATOM 1579 N N . LYS B 1 35 ? 72.202 59.075 25.923 1.00 19.82 54 LYS B N 1
ATOM 1580 C CA . LYS B 1 35 ? 72.982 59.682 24.846 1.00 23.88 54 LYS B CA 1
ATOM 1581 C C . LYS B 1 35 ? 73.320 61.144 25.119 1.00 29.28 54 LYS B C 1
ATOM 1582 O O . LYS B 1 35 ? 74.191 61.713 24.462 1.00 28.62 54 LYS B O 1
ATOM 1588 N N . PHE B 1 36 ? 72.644 61.763 26.084 1.00 19.44 55 PHE B N 1
ATOM 1589 C CA . PHE B 1 36 ? 72.799 63.205 26.254 1.00 18.63 55 PHE B CA 1
ATOM 1590 C C . PHE B 1 36 ? 73.932 63.619 27.189 1.00 20.62 55 PHE B C 1
ATOM 1591 O O . PHE B 1 36 ? 74.559 64.658 26.972 1.00 23.38 55 PHE B O 1
ATOM 1599 N N . GLN B 1 37 ? 74.202 62.817 28.216 1.00 20.63 56 GLN B N 1
ATOM 1600 C CA . GLN B 1 37 ? 75.302 63.123 29.137 1.00 23.56 56 GLN B CA 1
ATOM 1601 C C . GLN B 1 37 ? 76.614 62.635 28.537 1.00 23.99 56 GLN B C 1
ATOM 1602 O O . GLN B 1 37 ? 76.818 61.427 28.357 1.00 26.17 56 GLN B O 1
ATOM 1608 N N . LYS B 1 38 ? 77.490 63.583 28.234 1.00 20.86 57 LYS B N 1
ATOM 1609 C CA . LYS B 1 38 ? 78.744 63.296 27.549 1.00 24.59 57 LYS B CA 1
ATOM 1610 C C . LYS B 1 38 ? 79.922 63.411 28.511 1.00 26.48 57 LYS B C 1
ATOM 1611 O O . LYS B 1 38 ? 81.069 63.169 28.124 1.00 24.72 57 LYS B O 1
ATOM 1617 N N . GLY B 1 39 ? 79.641 63.790 29.755 1.00 21.61 58 GLY B N 1
ATOM 1618 C CA . GLY B 1 39 ? 80.699 64.077 30.713 1.00 21.80 58 GLY B CA 1
ATOM 1619 C C . GLY B 1 39 ? 80.361 63.590 32.111 1.00 21.89 58 GLY B C 1
ATOM 1620 O O . GLY B 1 39 ? 79.687 62.566 32.268 1.00 22.04 58 GLY B O 1
ATOM 1621 N N . GLU B 1 40 ? 80.842 64.308 33.128 1.00 18.29 59 GLU B N 1
ATOM 1622 C CA . GLU B 1 40 ? 80.622 63.918 34.518 1.00 20.80 59 GLU B CA 1
ATOM 1623 C C . GLU B 1 40 ? 80.179 65.137 35.311 1.00 19.09 59 GLU B C 1
ATOM 1624 O O . GLU B 1 40 ? 80.012 66.215 34.742 1.00 17.63 59 GLU B O 1
ATOM 1630 N N . CYS B 1 41 ? 79.986 64.958 36.616 1.00 15.66 60 CYS B N 1
ATOM 1631 C CA . CYS B 1 41 ? 79.691 66.067 37.532 1.00 16.32 60 CYS B CA 1
ATOM 1632 C C . CYS B 1 41 ? 78.324 66.692 37.287 1.00 19.16 60 CYS B C 1
ATOM 1633 O O . CYS B 1 41 ? 78.083 67.821 37.713 1.00 17.03 60 CYS B O 1
ATOM 1636 N N . ALA B 1 42 ? 77.446 65.981 36.592 1.00 15.75 61 ALA B N 1
ATOM 1637 C CA . ALA B 1 42 ? 76.198 66.588 36.135 1.00 16.01 61 ALA B CA 1
ATOM 1638 C C . ALA B 1 42 ? 75.360 67.163 37.280 1.00 16.65 61 ALA B C 1
ATOM 1639 O O . ALA B 1 42 ? 75.202 66.538 38.343 1.00 17.33 61 ALA B O 1
ATOM 1641 N N . THR B 1 43 ? 74.831 68.360 37.044 1.00 18.28 62 THR B N 1
ATOM 1642 C CA . THR B 1 43 ? 73.830 68.949 37.922 1.00 19.06 62 THR B CA 1
ATOM 1643 C C . THR B 1 43 ? 72.626 69.412 37.119 1.00 16.61 62 THR B C 1
ATOM 1644 O O . THR B 1 43 ? 72.730 69.715 35.919 1.00 17.34 62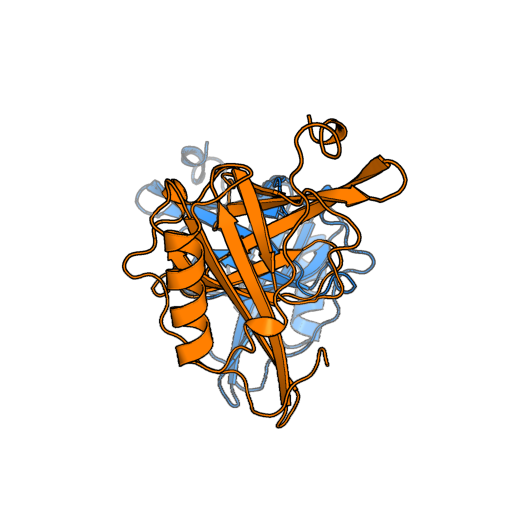 THR B O 1
ATOM 1648 N N . ALA B 1 44 ? 71.485 69.464 37.797 1.00 17.12 63 ALA B N 1
ATOM 1649 C CA . ALA B 1 44 ? 70.278 70.047 37.237 1.00 17.64 63 ALA B CA 1
ATOM 1650 C C . ALA B 1 44 ? 69.870 71.188 38.160 1.00 16.99 63 ALA B C 1
ATOM 1651 O O . ALA B 1 44 ? 69.829 71.006 39.380 1.00 18.92 63 ALA B O 1
ATOM 1653 N N . THR B 1 45 ? 69.608 72.361 37.590 1.00 15.89 64 THR B N 1
ATOM 1654 C CA . THR B 1 45 ? 69.120 73.500 38.380 1.00 17.70 64 THR B CA 1
ATOM 1655 C C . THR B 1 45 ? 67.748 73.934 37.890 1.00 16.32 64 THR B C 1
ATOM 1656 O O . THR B 1 45 ? 67.576 74.330 36.719 1.00 17.49 64 THR B O 1
ATOM 1660 N N . TYR B 1 46 ? 66.769 73.867 38.791 1.00 17.70 65 TYR B N 1
ATOM 1661 C CA . TYR B 1 46 ? 65.403 74.239 38.463 1.00 15.87 65 TYR B CA 1
ATOM 1662 C C . TYR B 1 46 ? 65.066 75.577 39.107 1.00 19.38 65 TYR B C 1
ATOM 1663 O O . TYR B 1 46 ? 65.333 75.783 40.300 1.00 18.35 65 TYR B O 1
ATOM 1672 N N . SER B 1 47 ? 64.494 76.478 38.315 1.00 17.65 66 SER B N 1
ATOM 1673 C CA . SER B 1 47 ? 64.285 77.862 38.746 1.00 20.08 66 SER B CA 1
ATOM 1674 C C . SER B 1 47 ? 62.878 78.341 38.443 1.00 21.06 66 SER B C 1
ATOM 1675 O O . SER B 1 47 ? 62.206 77.813 37.545 1.00 19.91 66 SER B O 1
ATOM 1678 N N . LEU B 1 48 ? 62.439 79.355 39.186 1.00 24.49 67 LEU B N 1
ATOM 1679 C CA . LEU B 1 48 ? 61.142 79.979 38.949 1.00 26.38 67 LEU B CA 1
ATOM 1680 C C . LEU B 1 48 ? 61.000 80.458 37.505 1.00 27.92 67 LEU B C 1
ATOM 1681 O O . LEU B 1 48 ? 61.978 80.865 36.864 1.00 32.38 67 LEU B O 1
ATOM 1686 N N . SER B 1 49 ? 59.778 80.370 36.988 1.00 30.77 68 SER B N 1
ATOM 1687 C CA . SER B 1 49 ? 59.451 80.892 35.665 1.00 31.48 68 SER B CA 1
ATOM 1688 C C . SER B 1 49 ? 58.266 81.839 35.774 1.00 26.45 68 SER B C 1
ATOM 1689 O O . SER B 1 49 ? 57.335 81.579 36.526 1.00 27.11 68 SER B O 1
ATOM 1692 N N . PRO B 1 50 ? 58.296 82.943 35.013 1.00 31.12 69 PRO B N 1
ATOM 1693 C CA . PRO B 1 50 ? 57.193 83.905 35.011 1.00 30.02 69 PRO B CA 1
ATOM 1694 C C . PRO B 1 50 ? 55.925 83.281 34.418 1.00 30.57 69 PRO B C 1
ATOM 1695 O O . PRO B 1 50 ? 54.823 83.769 34.676 1.00 30.62 69 PRO B O 1
ATOM 1699 N N . GLY B 1 51 ? 56.077 82.214 33.634 1.00 26.85 70 GLY B N 1
ATOM 1700 C CA . GLY B 1 51 ? 54.930 81.534 33.050 1.00 24.74 70 GLY B CA 1
ATOM 1701 C C . GLY B 1 51 ? 54.476 80.371 33.912 1.00 25.30 70 GLY B C 1
ATOM 1702 O O . GLY B 1 51 ? 54.551 80.445 35.139 1.00 26.72 70 GLY B O 1
ATOM 1703 N N . VAL B 1 52 ? 53.989 79.300 33.292 1.00 20.42 71 VAL B N 1
ATOM 1704 C CA . VAL B 1 52 ? 53.651 78.107 34.065 1.00 19.50 71 VAL B CA 1
ATOM 1705 C C . VAL B 1 52 ? 54.872 77.186 34.125 1.00 22.65 71 VAL B C 1
ATOM 1706 O O . VAL B 1 52 ? 55.814 77.338 33.338 1.00 25.42 71 VAL B O 1
ATOM 1710 N N . GLY B 1 53 ? 54.867 76.240 35.054 1.00 20.16 72 GLY B N 1
ATOM 1711 C CA . GLY B 1 53 ? 56.000 75.336 35.193 1.00 22.17 72 GLY B CA 1
ATOM 1712 C C . GLY B 1 53 ? 57.252 76.015 35.722 1.00 24.49 72 GLY B C 1
ATOM 1713 O O . GLY B 1 53 ? 57.186 77.057 36.396 1.00 22.89 72 GLY B O 1
ATOM 1714 N N . PHE B 1 54 ? 58.405 75.421 35.429 1.00 18.13 73 PHE B N 1
ATOM 1715 C CA . PHE B 1 54 ? 59.666 75.951 35.938 1.00 18.76 73 PHE B CA 1
ATOM 1716 C C . PHE B 1 54 ? 60.746 75.860 34.863 1.00 20.74 73 PHE B C 1
ATOM 1717 O O . PHE B 1 54 ? 60.551 75.208 33.827 1.00 19.47 73 PHE B O 1
ATOM 1725 N N . SER B 1 55 ? 61.865 76.544 35.075 1.00 17.08 74 SER B N 1
ATOM 1726 C CA . SER B 1 55 ? 62.897 76.567 34.050 1.00 19.41 74 SER B CA 1
ATOM 1727 C C . SER B 1 55 ? 64.019 75.606 34.432 1.00 20.46 74 SER B C 1
ATOM 1728 O O . SER B 1 55 ? 64.187 75.269 35.615 1.00 17.11 74 SER B O 1
ATOM 1731 N N . VAL B 1 56 ? 64.758 75.144 33.427 1.00 17.01 75 VAL B N 1
ATOM 1732 C CA . VAL B 1 56 ? 65.718 74.053 33.604 1.00 17.75 75 VAL B CA 1
ATOM 1733 C C . VAL B 1 56 ? 67.082 74.504 33.099 1.00 16.64 75 VAL B C 1
ATOM 1734 O O . VAL B 1 56 ? 67.187 75.112 32.029 1.00 17.72 75 VAL B O 1
ATOM 1738 N N . PHE B 1 57 ? 68.124 74.208 33.867 1.00 16.38 76 PHE B N 1
ATOM 1739 C CA . PHE B 1 57 ? 69.484 74.503 33.435 1.00 17.52 76 PHE B CA 1
ATOM 1740 C C . PHE B 1 57 ? 70.360 73.346 33.891 1.00 18.15 76 PHE B C 1
ATOM 1741 O O . PHE B 1 57 ? 70.629 73.189 35.089 1.00 18.24 76 PHE B O 1
ATOM 1749 N N . ASN B 1 58 ? 70.754 72.502 32.933 1.00 17.25 77 ASN B N 1
ATOM 1750 C CA . ASN B 1 58 ? 71.565 71.312 33.216 1.00 16.43 77 ASN B CA 1
ATOM 1751 C C . ASN B 1 58 ? 73.009 71.585 32.804 1.00 15.04 77 ASN B C 1
ATOM 1752 O O . ASN B 1 58 ? 73.240 72.137 31.722 1.00 17.32 77 ASN B O 1
ATOM 1757 N N . ARG B 1 59 ? 73.970 71.197 33.645 1.00 16.23 78 ARG B N 1
ATOM 1758 C CA . ARG B 1 59 ? 75.380 71.456 33.347 1.00 16.66 78 ARG B CA 1
ATOM 1759 C C . ARG B 1 59 ? 76.206 70.207 33.612 1.00 16.69 78 ARG B C 1
ATOM 1760 O O . ARG B 1 59 ? 75.918 69.460 34.548 1.00 16.26 78 ARG B O 1
ATOM 1768 N N . GLU B 1 60 ? 77.245 69.981 32.809 1.00 16.77 79 GLU B N 1
ATOM 1769 C CA . GLU B 1 60 ? 78.185 68.902 33.113 1.00 15.53 79 GLU B CA 1
ATOM 1770 C C . GLU B 1 60 ? 79.595 69.287 32.696 1.00 17.79 79 GLU B C 1
ATOM 1771 O O . GLU B 1 60 ? 79.797 70.260 31.963 1.00 18.35 79 GLU B O 1
ATOM 1777 N N . ARG B 1 61 ? 80.566 68.517 33.184 1.00 20.69 80 ARG B N 1
ATOM 1778 C CA . ARG B 1 61 ? 81.974 68.775 32.917 1.00 19.05 80 ARG B CA 1
ATOM 1779 C C . ARG B 1 61 ? 82.477 67.743 31.923 1.00 18.14 80 ARG B C 1
ATOM 1780 O O . ARG B 1 61 ? 82.494 66.544 32.223 1.00 18.97 80 ARG B O 1
ATOM 1788 N N . LEU B 1 62 ? 82.846 68.205 30.732 1.00 19.94 81 LEU B N 1
ATOM 1789 C CA . LEU B 1 62 ? 83.353 67.324 29.689 1.00 23.31 81 LEU B CA 1
ATOM 1790 C C . LEU B 1 62 ? 84.805 66.968 29.982 1.00 24.76 81 LEU B C 1
ATOM 1791 O O . LEU B 1 62 ? 85.463 67.633 30.790 1.00 19.73 81 LEU B O 1
ATOM 1796 N N . ALA B 1 63 ? 85.295 65.908 29.343 1.00 24.27 82 ALA B N 1
ATOM 1797 C CA . ALA B 1 63 ? 86.642 65.408 29.604 1.00 25.97 82 ALA B CA 1
ATOM 1798 C C . ALA B 1 63 ? 87.701 66.482 29.386 1.00 28.67 82 ALA B C 1
ATOM 1799 O O . ALA B 1 63 ? 88.722 66.495 30.080 1.00 31.31 82 ALA B O 1
ATOM 1801 N N . ASN B 1 64 ? 87.466 67.366 28.417 1.00 27.81 83 ASN B N 1
ATOM 1802 C CA . ASN B 1 64 ? 88.410 68.437 28.107 1.00 30.60 83 ASN B CA 1
ATOM 1803 C C . ASN B 1 64 ? 88.379 69.576 29.124 1.00 33.62 83 ASN B C 1
ATOM 1804 O O . ASN B 1 64 ? 89.143 70.539 29.016 1.00 32.41 83 ASN B O 1
ATOM 1809 N N . GLY B 1 65 ? 87.485 69.471 30.099 1.00 26.15 84 GLY B N 1
ATOM 1810 C CA . GLY B 1 65 ? 87.416 70.443 31.170 1.00 27.74 84 GLY B CA 1
ATOM 1811 C C . GLY B 1 65 ? 86.419 71.567 30.947 1.00 29.99 84 GLY B C 1
ATOM 1812 O O . GLY B 1 65 ? 86.177 72.361 31.855 1.00 34.04 84 GLY B O 1
ATOM 1813 N N . THR B 1 66 ? 85.842 71.648 29.754 1.00 26.33 85 THR B N 1
ATOM 1814 C CA . THR B 1 66 ? 84.838 72.674 29.495 1.00 28.48 85 THR B CA 1
ATOM 1815 C C . THR B 1 66 ? 83.510 72.276 30.141 1.00 28.10 85 THR B C 1
ATOM 1816 O O . THR B 1 66 ? 83.208 71.082 30.291 1.00 23.18 85 THR B O 1
ATOM 1820 N N . ILE B 1 67 ? 82.722 73.272 30.533 1.00 24.68 86 ILE B N 1
ATOM 1821 C CA . ILE B 1 67 ? 81.411 73.003 31.107 1.00 23.98 86 ILE B CA 1
ATOM 1822 C C . ILE B 1 67 ? 80.372 73.174 29.999 1.00 23.89 86 ILE B C 1
ATOM 1823 O O . ILE B 1 67 ? 80.289 74.236 29.384 1.00 26.05 86 ILE B O 1
ATOM 1828 N N . LYS B 1 68 ? 79.603 72.121 29.729 1.00 20.41 87 LYS B N 1
ATOM 1829 C CA . LYS B 1 68 ? 78.572 72.163 28.697 1.00 22.23 87 LYS B CA 1
ATOM 1830 C C . LYS B 1 68 ? 77.204 72.198 29.380 1.00 24.85 87 LYS B C 1
ATOM 1831 O O . LYS B 1 68 ? 76.982 71.492 30.374 1.00 23.70 87 LYS B O 1
ATOM 1837 N N . SER B 1 69 ? 76.290 73.013 28.855 1.00 21.61 88 SER B N 1
ATOM 1838 C CA . SER B 1 69 ? 74.995 73.202 29.511 1.00 23.84 88 SER B CA 1
ATOM 1839 C C . SER B 1 69 ? 73.840 73.238 28.506 1.00 22.52 88 SER B C 1
ATOM 1840 O O . SER B 1 69 ? 74.048 73.446 27.301 1.00 23.61 88 SER B O 1
ATOM 1843 N N . VAL B 1 70 ? 72.621 73.016 28.995 1.00 19.26 89 VAL B N 1
ATOM 1844 C CA . VAL B 1 70 ? 71.444 73.150 28.140 1.00 16.85 89 VAL B CA 1
ATOM 1845 C C . VAL B 1 70 ? 70.351 73.846 28.939 1.00 18.54 89 VAL B C 1
ATOM 1846 O O . VAL B 1 70 ? 70.265 73.665 30.143 1.00 17.21 89 VAL B O 1
ATOM 1850 N N . ILE B 1 71 ? 69.539 74.658 28.278 1.00 18.80 90 ILE B N 1
ATOM 1851 C CA . ILE B 1 71 ? 68.402 75.275 28.957 1.00 20.85 90 ILE B CA 1
ATOM 1852 C C . ILE B 1 71 ? 67.128 74.556 28.538 1.00 20.36 90 ILE B C 1
ATOM 1853 O O . ILE B 1 71 ? 67.066 73.958 27.461 1.00 17.76 90 ILE B O 1
ATOM 1858 N N . GLY B 1 72 ? 66.111 74.600 29.392 1.00 17.78 91 GLY B N 1
ATOM 1859 C CA . GLY B 1 72 ? 64.859 73.947 29.069 1.00 16.77 91 GLY B CA 1
ATOM 1860 C C . GLY B 1 72 ? 63.724 74.508 29.895 1.00 16.67 91 GLY B C 1
ATOM 1861 O O . GLY B 1 72 ? 63.940 75.360 30.771 1.00 15.51 91 GLY B O 1
ATOM 1862 N N . SER B 1 73 ? 62.516 74.053 29.590 1.00 15.27 92 SER B N 1
ATOM 1863 C CA . SER B 1 73 ? 61.339 74.393 30.382 1.00 15.84 92 SER B CA 1
ATOM 1864 C C . SER B 1 73 ? 60.635 73.116 30.797 1.00 16.45 92 SER B C 1
ATOM 1865 O O . SER B 1 73 ? 60.604 72.144 30.036 1.00 18.47 92 SER B O 1
ATOM 1868 N N . ALA B 1 74 ? 60.089 73.118 32.011 1.00 15.61 93 ALA B N 1
ATOM 1869 C CA . ALA B 1 74 ? 59.380 71.971 32.552 1.00 15.29 93 ALA B CA 1
ATOM 1870 C C . ALA B 1 74 ? 57.931 72.372 32.792 1.00 17.63 93 ALA B C 1
ATOM 1871 O O . ALA B 1 74 ? 57.668 73.403 33.418 1.00 17.28 93 ALA B O 1
ATOM 1873 N N . ILE B 1 75 ? 56.999 71.568 32.292 1.00 14.86 94 ILE B N 1
ATOM 1874 C CA . ILE B 1 75 ? 55.571 71.840 32.491 1.00 17.35 94 ILE B CA 1
ATOM 1875 C C . ILE B 1 75 ? 54.810 70.558 32.764 1.00 16.95 94 ILE B C 1
ATOM 1876 O O . ILE B 1 75 ? 54.994 69.556 32.069 1.00 16.12 94 ILE B O 1
ATOM 1881 N N . ALA B 1 76 ? 53.940 70.583 33.770 1.00 17.53 95 ALA B N 1
ATOM 1882 C CA . ALA B 1 76 ? 53.030 69.464 33.993 1.00 16.82 95 ALA B CA 1
ATOM 1883 C C . ALA B 1 76 ? 51.753 69.756 33.215 1.00 22.09 95 ALA B C 1
ATOM 1884 O O . ALA B 1 76 ? 50.956 70.603 33.627 1.00 23.41 95 ALA B O 1
ATOM 1886 N N . GLU B 1 77 ? 51.558 69.071 32.092 1.00 16.80 96 GLU B N 1
ATOM 1887 C CA . GLU B 1 77 ? 50.474 69.425 31.189 1.00 21.08 96 GLU B CA 1
ATOM 1888 C C . GLU B 1 77 ? 49.099 69.164 31.781 1.00 25.01 96 GLU B C 1
ATOM 1889 O O . GLU B 1 77 ? 48.115 69.789 31.375 1.00 22.71 96 GLU B O 1
ATOM 1895 N N . ASP B 1 78 ? 49.036 68.229 32.726 1.00 21.22 97 ASP B N 1
ATOM 1896 C CA . ASP B 1 78 ? 47.831 67.993 33.517 1.00 21.79 97 ASP B CA 1
ATOM 1897 C C . ASP B 1 78 ? 48.123 68.432 34.952 1.00 22.55 97 ASP B C 1
ATOM 1898 O O . ASP B 1 78 ? 48.836 67.746 35.690 1.00 22.22 97 ASP B O 1
ATOM 1903 N N . PRO B 1 79 ? 47.581 69.593 35.349 1.00 25.24 98 PRO B N 1
ATOM 1904 C CA . PRO B 1 79 ? 47.814 70.191 36.670 1.00 25.55 98 PRO B CA 1
ATOM 1905 C C . PRO B 1 79 ? 47.458 69.238 37.798 1.00 22.44 98 PRO B C 1
ATOM 1906 O O . PRO B 1 79 ? 48.013 69.353 38.897 1.00 27.17 98 PRO B O 1
ATOM 1910 N N . CYS B 1 80 ? 46.549 68.302 37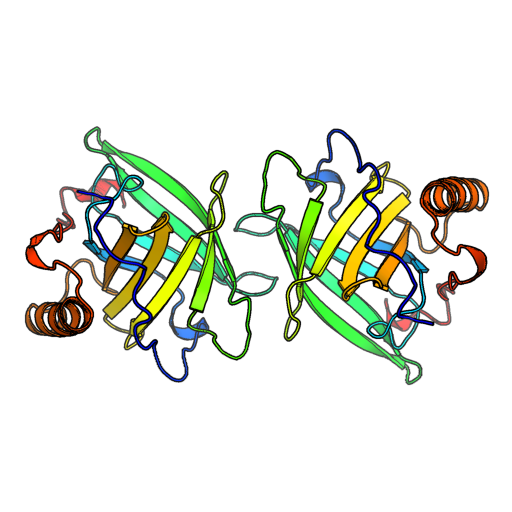.543 1.00 22.03 99 CYS B N 1
ATOM 1911 C CA . CYS B 1 80 ? 46.180 67.334 38.572 1.00 24.02 99 CYS B CA 1
ATOM 1912 C C . CYS B 1 80 ? 47.223 66.216 38.750 1.00 26.21 99 CYS B C 1
ATOM 1913 O O . CYS B 1 80 ? 47.147 65.450 39.704 1.00 22.66 99 CYS B O 1
ATOM 1916 N N . GLU B 1 81 ? 48.193 66.135 37.837 1.00 23.51 100 GLU B N 1
ATOM 1917 C CA . GLU B 1 81 ? 49.286 65.161 37.956 1.00 21.49 100 GLU B CA 1
ATOM 1918 C C . GLU B 1 81 ? 50.611 65.911 37.925 1.00 19.37 100 GLU B C 1
ATOM 1919 O O . GLU B 1 81 ? 51.362 65.815 36.962 1.00 19.40 100 GLU B O 1
ATOM 1925 N N . PRO B 1 82 ? 50.899 66.678 38.988 1.00 20.18 101 PRO B N 1
ATOM 1926 C CA . PRO B 1 82 ? 52.026 67.620 38.969 1.00 19.29 101 PRO B CA 1
ATOM 1927 C C . PRO B 1 82 ? 53.412 66.958 38.893 1.00 14.40 101 PRO B C 1
ATOM 1928 O O . PRO B 1 82 ? 54.375 67.643 38.547 1.00 16.67 101 PRO B O 1
ATOM 1932 N N . ALA B 1 83 ? 53.503 65.664 39.203 1.00 16.24 102 ALA B N 1
ATOM 1933 C CA . ALA B 1 83 ? 54.779 64.940 39.168 1.00 16.63 102 ALA B CA 1
ATOM 1934 C C . ALA B 1 83 ? 55.073 64.354 37.786 1.00 18.71 102 ALA B C 1
ATOM 1935 O O . ALA B 1 83 ? 56.143 63.771 37.564 1.00 16.27 102 ALA B O 1
ATOM 1937 N N . LYS B 1 84 ? 54.104 64.469 36.883 1.00 14.61 103 LYS B N 1
ATOM 1938 C CA . LYS B 1 84 ? 54.266 63.976 35.521 1.00 16.48 103 LYS B CA 1
ATOM 1939 C C . LYS B 1 84 ? 54.465 65.157 34.594 1.00 17.19 103 LYS B C 1
ATOM 1940 O O . LYS B 1 84 ? 53.507 65.786 34.132 1.00 16.44 103 LYS B O 1
ATOM 1946 N N . LEU B 1 85 ? 55.732 65.449 34.339 1.00 14.67 104 LEU B N 1
ATOM 1947 C CA . LEU B 1 85 ? 56.119 66.629 33.581 1.00 14.10 104 LEU B CA 1
ATOM 1948 C C . LEU B 1 85 ? 56.538 66.300 32.159 1.00 16.58 104 LEU B C 1
ATOM 1949 O O . LEU B 1 85 ? 56.899 65.154 31.842 1.00 16.81 104 LEU B O 1
ATOM 1954 N N . GLN B 1 86 ? 56.471 67.326 31.314 1.00 15.33 105 GLN B N 1
ATOM 1955 C CA . GLN B 1 86 ? 57.103 67.322 30.010 1.00 17.01 105 GLN B CA 1
ATOM 1956 C C . GLN B 1 86 ? 58.253 68.315 30.069 1.00 16.31 105 GLN B C 1
ATOM 1957 O O . GLN B 1 86 ? 58.081 69.462 30.523 1.00 16.70 105 GLN B O 1
ATOM 1963 N N . PHE B 1 87 ? 59.437 67.866 29.652 1.00 13.42 106 PHE B N 1
ATOM 1964 C CA . PHE B 1 87 ? 60.603 68.743 29.598 1.00 13.40 106 PHE B CA 1
ATOM 1965 C C . PHE B 1 87 ? 60.899 69.115 28.158 1.00 15.13 106 PHE B C 1
ATOM 1966 O O . PHE B 1 87 ? 60.976 68.245 27.279 1.00 15.01 106 PHE B O 1
ATOM 1974 N N . PHE B 1 88 ? 61.087 70.410 27.929 1.00 13.29 107 PHE B N 1
ATOM 1975 C CA . PHE B 1 88 ? 61.340 70.925 26.596 1.00 15.86 107 PHE B CA 1
ATOM 1976 C C . PHE B 1 88 ? 62.725 71.526 26.603 1.00 14.42 107 PHE B C 1
ATOM 1977 O O . PHE B 1 88 ? 62.913 72.622 27.130 1.00 16.86 107 PHE B O 1
ATOM 1985 N N . HIS B 1 89 ? 63.699 70.796 26.055 1.00 16.23 108 HIS B N 1
ATOM 1986 C CA . HIS B 1 89 ? 65.089 71.261 26.034 1.00 17.13 108 HIS B CA 1
ATOM 1987 C C . HIS B 1 89 ? 65.378 71.895 24.686 1.00 19.20 108 HIS B C 1
ATOM 1988 O O . HIS B 1 89 ? 64.830 71.483 23.665 1.00 19.36 108 HIS B O 1
ATOM 1995 N N . GLU B 1 90 ? 66.256 72.886 24.677 1.00 19.06 109 GLU B N 1
ATOM 1996 C CA . GLU B 1 90 ? 66.595 73.572 23.442 1.00 22.48 109 GLU B CA 1
ATOM 1997 C C . GLU B 1 90 ? 67.019 72.536 22.399 1.00 23.82 109 GLU B C 1
ATOM 1998 O O . GLU B 1 90 ? 67.832 71.661 22.688 1.00 23.74 109 GLU B O 1
ATOM 2004 N N . ASN B 1 91 ? 66.447 72.614 21.201 1.00 27.44 110 ASN B N 1
ATOM 2005 C CA . ASN B 1 91 ? 66.871 71.728 20.110 1.00 31.27 110 ASN B CA 1
ATOM 2006 C C . ASN B 1 91 ? 66.504 70.251 20.313 1.00 27.35 110 ASN B C 1
ATOM 2007 O O . ASN B 1 91 ? 67.038 69.369 19.630 1.00 26.98 110 ASN B O 1
ATOM 2012 N N . ALA B 1 92 ? 65.610 69.971 21.258 1.00 20.11 111 ALA B N 1
ATOM 2013 C CA . ALA B 1 92 ? 65.164 68.600 21.474 1.00 16.35 111 ALA B CA 1
ATOM 2014 C C . ALA B 1 92 ? 63.656 68.527 21.322 1.00 17.91 111 ALA B C 1
ATOM 2015 O O . ALA B 1 92 ? 62.951 69.501 21.610 1.00 18.45 111 ALA B O 1
ATOM 2017 N N . ALA B 1 93 ? 63.165 67.369 20.886 1.00 16.99 112 ALA B N 1
ATOM 2018 C CA . ALA B 1 93 ? 61.742 67.053 20.979 1.00 15.88 112 ALA B CA 1
ATOM 2019 C C . ALA B 1 93 ? 61.370 66.899 22.455 1.00 15.93 112 ALA B C 1
ATOM 2020 O O . ALA B 1 93 ? 62.245 66.618 23.303 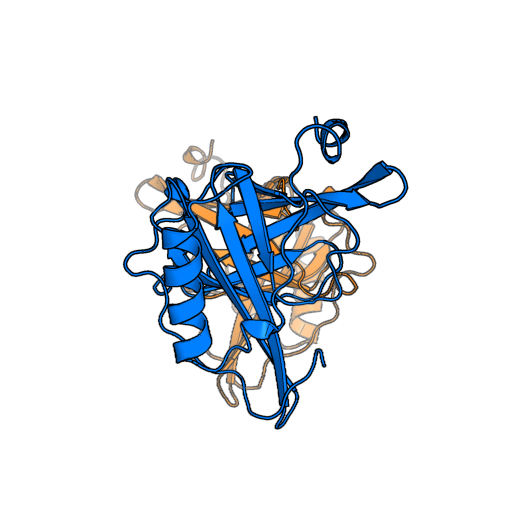1.00 14.25 112 ALA B O 1
ATOM 2022 N N . PRO B 1 94 ? 60.081 67.092 22.781 1.00 16.60 113 PRO B N 1
ATOM 2023 C CA . PRO B 1 94 ? 59.684 67.000 24.196 1.00 16.35 113 PRO B CA 1
ATOM 2024 C C . PRO B 1 94 ? 59.950 65.600 24.747 1.00 13.88 113 PRO B C 1
ATOM 2025 O O . PRO B 1 94 ? 59.830 64.614 24.000 1.00 16.95 113 PRO B O 1
ATOM 2029 N N . VAL B 1 95 ? 60.313 65.512 26.027 1.00 13.04 114 VAL B N 1
ATOM 2030 C CA . VAL B 1 95 ? 60.482 64.224 26.686 1.00 13.08 114 VAL B CA 1
ATOM 2031 C C . VAL B 1 95 ? 59.726 64.215 28.009 1.00 13.84 114 VAL B C 1
ATOM 2032 O O . VAL B 1 95 ? 59.604 65.250 28.668 1.00 13.56 114 VAL B O 1
ATOM 2036 N N . PRO B 1 96 ? 59.218 63.043 28.404 1.00 16.11 115 PRO B N 1
ATOM 2037 C CA . PRO B 1 96 ? 58.572 62.954 29.718 1.00 15.98 115 PRO B CA 1
ATOM 2038 C C . PRO B 1 96 ? 59.597 62.993 30.855 1.00 19.52 115 PRO B C 1
ATOM 2039 O O . PRO B 1 96 ? 60.772 62.648 30.668 1.00 14.65 115 PRO B O 1
ATOM 2043 N N . TYR B 1 97 ? 59.153 63.421 32.031 1.00 14.69 116 TYR B N 1
ATOM 2044 C CA . TYR B 1 97 ? 60.017 63.431 33.204 1.00 12.99 116 TYR B CA 1
ATOM 2045 C C . TYR B 1 97 ? 59.064 63.224 34.363 1.00 14.34 116 TYR B C 1
ATOM 2046 O O . TYR B 1 97 ? 58.225 64.078 34.632 1.00 15.42 116 TYR B O 1
ATOM 2055 N N . TRP B 1 98 ? 59.154 62.065 35.008 1.00 12.85 117 TRP B N 1
ATOM 2056 C CA . TRP B 1 98 ? 58.296 61.755 36.145 1.00 14.84 117 TRP B CA 1
ATOM 2057 C C . TRP B 1 98 ? 59.121 61.743 37.423 1.00 16.06 117 TRP B C 1
ATOM 2058 O O . TRP B 1 98 ? 60.170 61.082 37.491 1.00 13.82 117 TRP B O 1
ATOM 2069 N N . VAL B 1 99 ? 58.657 62.477 38.431 1.00 14.17 118 VAL B N 1
ATOM 2070 C CA . VAL B 1 99 ? 59.284 62.405 39.751 1.00 12.77 118 VAL B CA 1
ATOM 2071 C C . VAL B 1 99 ? 58.642 61.242 40.486 1.00 14.06 118 VAL B C 1
ATOM 2072 O O . VAL B 1 99 ? 57.478 61.321 40.917 1.00 14.95 118 VAL B O 1
ATOM 2076 N N . LEU B 1 100 ? 59.385 60.144 40.600 1.00 14.35 119 LEU B N 1
ATOM 2077 C CA . LEU B 1 100 ? 58.854 58.915 41.203 1.00 16.29 119 LEU B CA 1
ATOM 2078 C C . LEU B 1 100 ? 58.857 59.012 42.723 1.00 17.98 119 LEU B C 1
ATOM 2079 O O . LEU B 1 100 ? 57.942 58.508 43.388 1.00 17.42 119 LEU B O 1
ATOM 2084 N N . SER B 1 101 ? 59.885 59.657 43.265 1.00 14.24 120 SER B N 1
ATOM 2085 C CA . SER B 1 101 ? 60.012 59.805 44.708 1.00 20.13 120 SER B CA 1
ATOM 2086 C C . SER B 1 101 ? 60.984 60.927 45.058 1.00 19.65 120 SER B C 1
ATOM 2087 O O . SER B 1 101 ? 62.038 61.074 44.426 1.00 18.94 120 SER B O 1
ATOM 2090 N N . THR B 1 102 ? 60.628 61.731 46.054 1.00 20.15 121 THR B N 1
ATOM 2091 C CA . THR B 1 102 ? 61.534 62.763 46.549 1.00 18.36 121 THR B CA 1
ATOM 2092 C C . THR B 1 102 ? 61.128 63.188 47.956 1.00 21.85 121 THR B C 1
ATOM 2093 O O . THR B 1 102 ? 59.931 63.170 48.293 1.00 18.06 121 THR B O 1
ATOM 2097 N N . ASP B 1 103 ? 62.113 63.571 48.767 1.00 20.51 122 ASP B N 1
ATOM 2098 C CA . ASP B 1 103 ? 61.819 64.210 50.056 1.00 19.55 122 ASP B CA 1
ATOM 2099 C C . ASP B 1 103 ? 62.214 65.682 50.005 1.00 23.27 122 ASP B C 1
ATOM 2100 O O . ASP B 1 103 ? 62.220 66.377 51.032 1.00 22.45 122 ASP B O 1
ATOM 2105 N N . TYR B 1 104 ? 62.554 66.146 48.799 1.00 17.46 123 TYR B N 1
ATOM 2106 C CA . TYR B 1 104 ? 62.832 67.556 48.52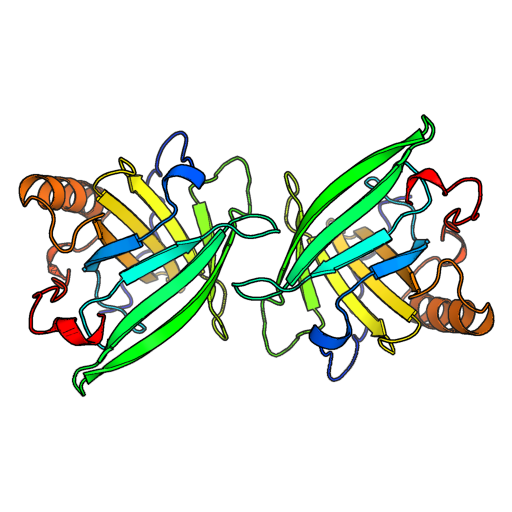0 1.00 20.50 123 TYR B CA 1
ATOM 2107 C C . TYR B 1 104 ? 64.157 68.065 49.067 1.00 21.46 123 TYR B C 1
ATOM 2108 O O . TYR B 1 104 ? 64.815 68.885 48.422 1.00 21.36 123 TYR B O 1
ATOM 2117 N N . ASP B 1 105 ? 64.541 67.590 50.248 1.00 20.77 124 ASP B N 1
ATOM 2118 C CA . ASP B 1 105 ? 65.732 68.104 50.926 1.00 24.69 124 ASP B CA 1
ATOM 2119 C C . ASP B 1 105 ? 66.952 67.191 50.811 1.00 25.32 124 ASP B C 1
ATOM 2120 O O . ASP B 1 105 ? 68.072 67.607 51.140 1.00 24.99 124 ASP B O 1
ATOM 2125 N N . ASN B 1 106 ? 66.755 65.951 50.360 1.00 19.49 125 ASN B N 1
ATOM 2126 C CA . ASN B 1 106 ? 67.888 65.036 50.216 1.00 22.85 125 ASN B CA 1
ATOM 2127 C C . ASN B 1 106 ? 68.033 64.343 48.854 1.00 20.46 125 ASN B C 1
ATOM 2128 O O . ASN B 1 106 ? 69.101 64.410 48.240 1.00 18.87 125 ASN B O 1
ATOM 2133 N N . TYR B 1 107 ? 66.974 63.678 48.395 1.00 20.34 126 TYR B N 1
ATOM 2134 C CA . TYR B 1 107 ? 67.070 62.835 47.196 1.00 18.01 126 TYR B CA 1
ATOM 2135 C C . TYR B 1 107 ? 65.845 62.986 46.294 1.00 18.29 126 TYR B C 1
ATOM 2136 O O . TYR B 1 107 ? 64.784 63.440 46.732 1.00 18.70 126 TYR B O 1
ATOM 2145 N N . ALA B 1 108 ? 65.990 62.590 45.033 1.00 14.97 127 ALA B N 1
ATOM 2146 C CA . ALA B 1 108 ? 64.830 62.380 44.180 1.00 14.96 127 ALA B CA 1
ATOM 2147 C C . ALA B 1 108 ? 65.161 61.238 43.232 1.00 16.10 127 ALA B C 1
ATOM 2148 O O . ALA B 1 108 ? 66.334 60.978 42.942 1.00 16.02 127 ALA B O 1
ATOM 2150 N N . LEU B 1 109 ? 64.126 60.542 42.784 1.00 16.27 128 LEU B N 1
ATOM 2151 C CA . LEU B 1 109 ? 64.265 59.520 41.766 1.00 14.61 128 LEU B CA 1
ATOM 2152 C C . LEU B 1 109 ? 63.408 59.979 40.589 1.00 14.85 128 LEU B C 1
ATOM 2153 O O . LEU B 1 109 ? 62.212 60.248 40.749 1.00 13.99 128 LEU B O 1
ATOM 2158 N N . VAL B 1 110 ? 64.035 60.105 39.425 1.00 12.66 129 VAL B N 1
ATOM 2159 C CA . VAL B 1 110 ? 63.331 60.561 38.226 1.00 14.49 129 VAL B CA 1
ATOM 2160 C C . VAL B 1 110 ? 63.340 59.465 37.160 1.00 15.31 129 VAL B C 1
ATOM 2161 O O . VAL B 1 110 ? 64.295 58.681 37.066 1.00 14.38 129 VAL B O 1
ATOM 2165 N N . TYR B 1 111 ? 62.276 59.415 36.358 1.00 13.57 130 TYR B N 1
ATOM 2166 C CA . TYR B 1 111 ? 62.127 58.366 35.352 1.00 13.71 130 TYR B CA 1
ATOM 2167 C C . TYR B 1 111 ? 61.509 58.951 34.087 1.00 13.96 130 TYR B C 1
ATOM 2168 O O . TYR B 1 111 ? 60.649 59.833 34.151 1.00 15.05 130 TYR B O 1
ATOM 2177 N N . SER B 1 112 ? 61.957 58.464 32.937 1.00 13.29 131 SER B N 1
ATOM 2178 C CA . SER B 1 112 ? 61.407 58.905 31.654 1.00 14.92 131 SER B CA 1
ATOM 2179 C C . SER B 1 112 ? 61.396 57.709 30.710 1.00 17.33 131 SER B C 1
ATOM 2180 O O . SER B 1 112 ? 62.361 56.940 30.666 1.00 16.61 131 SER B O 1
ATOM 2183 N N . CYS B 1 113 ? 60.319 57.536 29.956 1.00 13.64 132 CYS B N 1
ATOM 2184 C CA . CYS B 1 113 ? 60.266 56.406 29.039 1.00 15.63 132 CYS B CA 1
ATOM 2185 C C . CYS B 1 113 ? 59.480 56.764 27.782 1.00 16.05 132 CYS B C 1
ATOM 2186 O O . CYS B 1 113 ? 58.420 57.394 27.852 1.00 15.20 132 CYS B O 1
ATOM 2189 N N . ILE B 1 114 ? 60.024 56.391 26.630 1.00 14.51 133 ILE B N 1
ATOM 2190 C CA . ILE B 1 114 ? 59.332 56.596 25.366 1.00 14.88 133 ILE B CA 1
ATOM 2191 C C . ILE B 1 114 ? 59.162 55.243 24.662 1.00 16.37 133 ILE B C 1
ATOM 2192 O O . ILE B 1 114 ? 60.121 54.467 24.544 1.00 14.91 133 ILE B O 1
ATOM 2197 N N . ASN B 1 115 ? 57.937 54.954 24.223 1.00 15.29 134 ASN B N 1
ATOM 2198 C CA . ASN B 1 115 ? 57.635 53.688 23.551 1.00 16.92 134 ASN B CA 1
ATOM 2199 C C . ASN B 1 115 ? 58.215 53.611 22.154 1.00 16.86 134 ASN B C 1
ATOM 2200 O O . ASN B 1 115 ? 58.184 54.586 21.390 1.00 15.43 134 ASN B O 1
ATOM 2205 N N . LEU B 1 116 ? 58.735 52.436 21.822 1.00 14.57 135 LEU B N 1
ATOM 2206 C CA . LEU B 1 116 ? 59.222 52.159 20.479 1.00 15.33 135 LEU B CA 1
ATOM 2207 C C . LEU B 1 116 ? 58.602 50.840 20.030 1.00 17.24 135 LEU B C 1
ATOM 2208 O O . LEU B 1 116 ? 59.263 49.789 20.036 1.00 17.20 135 LEU B O 1
ATOM 2213 N N . GLY B 1 117 ? 57.326 50.893 19.649 1.00 17.26 136 GLY B N 1
ATOM 2214 C CA . GLY B 1 117 ? 56.620 49.692 19.223 1.00 14.40 136 GLY B CA 1
ATOM 2215 C C . GLY B 1 117 ? 56.436 48.759 20.400 1.00 16.00 136 GLY B C 1
ATOM 2216 O O . GLY B 1 117 ? 55.739 49.095 21.367 1.00 13.76 136 GLY B O 1
ATOM 2217 N N . ALA B 1 118 ? 57.071 47.594 20.331 1.00 15.61 137 ALA B N 1
ATOM 2218 C CA . ALA B 1 118 ? 57.004 46.628 21.420 1.00 19.11 137 ALA B CA 1
ATOM 2219 C C . ALA B 1 118 ? 58.234 46.741 22.311 1.00 18.85 137 ALA B C 1
ATOM 2220 O O . ALA B 1 118 ? 58.420 45.929 23.228 1.00 17.16 137 ALA B O 1
ATOM 2222 N N . SER B 1 119 ? 59.081 47.727 22.025 1.00 16.99 138 SER B N 1
ATOM 2223 C CA . SER B 1 119 ? 60.261 48.017 22.840 1.00 14.94 138 SER B CA 1
ATOM 2224 C C . SER B 1 119 ? 60.133 49.390 23.470 1.00 17.13 138 SER B C 1
ATOM 2225 O O . SER B 1 119 ? 59.134 50.081 23.254 1.00 15.29 138 SER B O 1
ATOM 2228 N N . HIS B 1 120 ? 61.150 49.810 24.221 1.00 13.98 139 HIS B N 1
ATOM 2229 C CA . HIS B 1 120 ? 61.105 51.158 24.799 1.00 15.23 139 HIS B CA 1
ATOM 2230 C C . HIS B 1 120 ? 62.508 51.686 25.052 1.00 16.01 139 HIS B C 1
ATOM 2231 O O . HIS B 1 120 ? 63.476 50.930 25.093 1.00 17.14 139 HIS B O 1
ATOM 2238 N N . ALA B 1 121 ? 62.610 52.998 25.204 1.00 15.37 140 ALA B N 1
ATOM 2239 C CA . ALA B 1 121 ? 63.857 53.627 25.581 1.00 16.05 140 ALA B CA 1
ATOM 2240 C C . ALA B 1 121 ? 63.583 54.331 26.896 1.00 17.44 140 ALA B C 1
ATOM 2241 O O . ALA B 1 121 ? 62.707 55.191 26.954 1.00 16.54 140 ALA B O 1
ATOM 2243 N N . ALA B 1 122 ? 64.321 53.979 27.947 1.00 18.03 141 ALA B N 1
ATOM 2244 C CA . ALA B 1 122 ? 64.082 54.602 29.245 1.00 18.50 141 ALA B CA 1
ATOM 2245 C C . ALA B 1 122 ? 65.311 55.328 29.771 1.00 21.11 141 ALA B C 1
ATOM 2246 O O . ALA B 1 122 ? 66.453 55.003 29.417 1.00 18.25 141 ALA B O 1
ATOM 2248 N N . TYR B 1 123 ? 65.058 56.315 30.621 1.00 16.68 142 TYR B N 1
ATOM 2249 C CA . TYR B 1 123 ? 66.109 57.008 31.353 1.00 15.43 142 TYR B CA 1
ATOM 2250 C C . TYR B 1 123 ? 65.659 57.085 32.807 1.00 16.21 142 TYR B C 1
ATOM 2251 O O . TYR B 1 123 ? 64.460 57.132 33.086 1.00 14.76 142 TYR B O 1
ATOM 2260 N N . ALA B 1 124 ? 66.615 57.062 33.731 1.00 16.17 143 ALA B N 1
ATOM 2261 C CA . ALA B 1 124 ? 66.301 57.166 35.152 1.00 17.38 143 ALA B CA 1
ATOM 2262 C C . ALA B 1 124 ? 67.520 57.745 35.824 1.00 20.02 143 ALA B C 1
ATOM 2263 O O . ALA B 1 124 ? 68.650 57.504 35.381 1.00 15.90 143 ALA B O 1
ATOM 2265 N N . SER B 1 125 ? 67.287 58.520 36.878 1.00 17.27 144 SER B N 1
ATOM 2266 C CA . SER B 1 125 ? 68.369 59.159 37.607 1.00 15.04 144 SER B CA 1
ATOM 2267 C C . SER B 1 125 ? 68.045 59.167 39.094 1.00 19.26 144 SER B C 1
ATOM 2268 O O . SER B 1 125 ? 66.889 59.404 39.496 1.00 15.78 144 SER B O 1
ATOM 2271 N N . ILE B 1 126 ? 69.061 58.887 39.905 1.00 16.30 145 ILE B N 1
ATOM 2272 C CA . ILE B 1 126 ? 69.003 59.183 41.333 1.00 18.58 145 ILE B CA 1
ATOM 2273 C C . ILE B 1 126 ? 69.795 60.475 41.541 1.00 16.46 145 ILE B C 1
ATOM 2274 O O . ILE B 1 126 ? 70.966 60.564 41.151 1.00 16.70 145 ILE B O 1
ATOM 2279 N N . VAL B 1 127 ? 69.153 61.489 42.122 1.00 17.12 146 VAL B N 1
ATOM 2280 C CA . VAL B 1 127 ? 69.810 62.779 42.332 1.00 15.18 146 VAL B CA 1
ATOM 2281 C C . VAL B 1 127 ? 69.797 63.148 43.815 1.00 15.27 146 VAL B C 1
ATOM 2282 O O . VAL B 1 127 ? 68.996 62.618 44.589 1.00 16.16 146 VAL B O 1
ATOM 2286 N N . SER B 1 128 ? 70.687 64.056 44.196 1.00 17.77 147 SER B N 1
ATOM 2287 C CA . SER B 1 128 ? 70.869 64.392 45.608 1.00 19.03 147 SER B CA 1
ATOM 2288 C C . SER B 1 128 ? 71.050 65.898 45.771 1.00 19.03 147 SER B C 1
ATOM 2289 O O . SER B 1 128 ? 71.511 66.586 44.851 1.00 16.27 147 SER B O 1
ATOM 2292 N N . ARG B 1 129 ? 70.688 66.435 46.936 1.00 17.46 148 ARG B N 1
ATOM 2293 C CA . ARG B 1 129 ? 70.948 67.845 47.174 1.00 19.33 148 ARG B CA 1
ATOM 2294 C C . ARG B 1 129 ? 72.433 68.068 47.454 1.00 19.00 148 ARG B C 1
ATOM 2295 O O . ARG B 1 129 ? 72.906 69.204 47.458 1.00 20.63 148 ARG B O 1
ATOM 2303 N N . GLN B 1 130 ? 73.163 66.977 47.674 1.00 19.51 149 GLN B N 1
ATOM 2304 C CA . GLN B 1 130 ? 74.618 67.037 47.842 1.00 21.04 149 GLN B CA 1
ATOM 2305 C C . GLN B 1 130 ? 75.287 66.185 46.769 1.00 23.12 149 GLN B C 1
ATOM 2306 O O . GLN B 1 130 ? 74.623 65.360 46.140 1.00 20.15 149 GLN B O 1
ATOM 2312 N N . PRO B 1 131 ? 76.602 66.392 46.546 1.00 21.61 150 PRO B N 1
ATOM 2313 C CA . PRO B 1 131 ? 77.361 65.637 45.537 1.00 20.61 150 PRO B CA 1
ATOM 2314 C C . PRO B 1 131 ? 77.453 64.153 45.859 1.00 18.61 150 PRO B C 1
ATOM 2315 O O . PRO B 1 131 ? 77.886 63.359 45.014 1.00 22.62 150 PRO B O 1
ATOM 2319 N N . THR B 1 132 ? 77.039 63.779 47.066 1.00 21.25 151 THR B N 1
ATOM 2320 C CA . THR B 1 132 ? 76.940 62.374 47.436 1.00 19.81 151 THR B CA 1
ATOM 2321 C C . THR B 1 132 ? 75.559 62.073 48.022 1.00 21.56 151 THR B C 1
ATOM 2322 O O . THR B 1 132 ? 74.800 62.985 48.358 1.00 21.42 151 THR B O 1
ATOM 2326 N N . LEU B 1 133 ? 75.246 60.791 48.146 1.00 21.05 152 LEU B N 1
ATOM 2327 C CA . LEU B 1 133 ? 74.007 60.351 48.760 1.00 22.85 152 LEU B CA 1
ATOM 2328 C C . LEU B 1 133 ? 74.324 59.073 49.526 1.00 24.19 152 LEU B C 1
ATOM 2329 O O . LEU B 1 133 ? 75.133 58.263 49.073 1.00 24.92 152 LEU B O 1
ATOM 2334 N N . PRO B 1 134 ? 73.711 58.895 50.703 1.00 24.17 153 PRO B N 1
ATOM 2335 C CA . PRO B 1 134 ? 74.005 57.714 51.524 1.00 26.31 153 PRO B CA 1
ATOM 2336 C C . PRO B 1 134 ? 73.656 56.417 50.804 1.00 29.94 153 PRO B C 1
ATOM 2337 O O . PRO B 1 134 ? 72.641 56.370 50.100 1.00 25.50 153 PRO B O 1
ATOM 2341 N N . GLU B 1 135 ? 74.470 55.382 50.994 1.00 28.53 154 GLU B N 1
ATOM 2342 C CA . GLU B 1 135 ? 74.266 54.093 50.332 1.00 30.51 154 GLU B CA 1
ATOM 2343 C C . GLU B 1 135 ? 72.883 53.514 50.620 1.00 30.27 154 GLU B C 1
ATOM 2344 O O . GLU B 1 135 ? 72.273 52.882 49.756 1.00 27.62 154 GLU B O 1
ATOM 2350 N N . GLU B 1 136 ? 72.394 53.722 51.838 1.00 26.25 155 GLU B N 1
ATOM 2351 C CA . GLU B 1 136 ? 71.090 53.201 52.234 1.00 30.70 155 GLU B CA 1
ATOM 2352 C C . GLU B 1 136 ? 69.971 53.782 51.368 1.00 28.65 155 GLU B C 1
ATOM 2353 O O . GLU B 1 136 ? 69.040 53.074 50.964 1.00 23.83 155 GLU B O 1
ATOM 2359 N N . THR B 1 137 ? 70.069 55.075 51.081 1.00 27.68 156 THR B N 1
ATOM 2360 C CA . THR B 1 137 ? 69.071 55.748 50.252 1.00 27.17 156 THR B CA 1
ATOM 2361 C C . THR B 1 137 ? 69.168 55.255 48.807 1.00 24.95 156 THR B C 1
ATOM 2362 O O . THR B 1 137 ? 68.150 55.004 48.157 1.00 22.79 156 THR B O 1
ATOM 2366 N N . ILE B 1 138 ? 70.396 55.132 48.309 1.00 23.52 157 ILE B N 1
ATOM 2367 C CA . ILE B 1 138 ? 70.614 54.614 46.962 1.00 21.70 157 ILE B CA 1
ATOM 2368 C C . ILE B 1 138 ? 69.984 53.228 46.803 1.00 27.32 157 ILE B C 1
ATOM 2369 O O . ILE B 1 138 ? 69.283 52.961 45.822 1.00 20.63 157 ILE B O 1
ATOM 2374 N N . LYS B 1 139 ? 70.212 52.341 47.770 1.00 24.65 158 LYS B N 1
ATOM 2375 C CA . LYS B 1 139 ? 69.711 50.979 47.640 1.00 26.28 158 LYS B CA 1
ATOM 2376 C C . LYS B 1 139 ? 68.190 50.943 47.696 1.00 23.15 158 LYS B C 1
ATOM 2377 O O . LYS B 1 139 ? 67.555 50.162 46.998 1.00 23.51 158 LYS B O 1
ATOM 2383 N N . LYS B 1 140 ? 67.605 51.802 48.521 1.00 20.88 159 LYS B N 1
ATOM 2384 C CA . LYS B 1 140 ? 66.159 51.922 48.574 1.00 23.55 159 LYS B CA 1
ATOM 2385 C C . LYS B 1 140 ? 65.585 52.354 47.210 1.00 24.44 159 LYS B C 1
ATOM 2386 O O . LYS B 1 140 ? 64.629 51.754 46.703 1.00 24.27 159 LYS B O 1
ATOM 2392 N N . LEU B 1 141 ? 66.183 53.371 46.605 1.00 21.82 160 LEU B N 1
ATOM 2393 C CA . LEU B 1 141 ? 65.679 53.869 45.324 1.00 21.01 160 LEU B CA 1
ATOM 2394 C C . LEU B 1 141 ? 65.902 52.841 44.212 1.00 21.13 160 LEU B C 1
ATOM 2395 O O . LEU B 1 141 ? 65.074 52.712 43.306 1.00 18.29 160 LEU B O 1
ATOM 2400 N N . GLN B 1 142 ? 67.012 52.105 44.282 1.00 19.92 161 GLN B N 1
ATOM 2401 C CA . GLN B 1 142 ? 67.277 51.036 43.322 1.00 23.10 161 GLN B CA 1
ATOM 2402 C C . GLN B 1 142 ? 66.228 49.936 43.456 1.00 22.32 161 GLN B C 1
ATOM 2403 O O . GLN B 1 142 ? 65.814 49.335 42.460 1.00 21.03 161 GLN B O 1
ATOM 2409 N N . GLY B 1 143 ? 65.793 49.680 44.686 1.00 20.02 162 GLY B N 1
ATOM 2410 C CA . GLY B 1 143 ? 64.727 48.719 44.924 1.00 22.34 162 GLY B CA 1
ATOM 2411 C C . GLY B 1 143 ? 63.438 49.133 44.243 1.00 23.54 162 GLY B C 1
ATOM 2412 O O . GLY B 1 143 ? 62.734 48.311 43.646 1.00 19.37 162 GLY B O 1
ATOM 2413 N N . THR B 1 144 ? 63.120 50.420 44.331 1.00 22.32 163 THR B N 1
ATOM 2414 C CA . THR B 1 144 ? 61.934 50.935 43.667 1.00 21.61 163 THR B CA 1
ATOM 2415 C C . THR B 1 144 ? 62.052 50.698 42.159 1.00 20.50 163 THR B C 1
ATOM 2416 O O . THR B 1 144 ? 61.093 50.258 41.507 1.00 18.05 163 THR B O 1
ATOM 2420 N N . MET B 1 145 ? 63.227 50.991 41.605 1.00 17.70 164 MET B N 1
ATOM 2421 C CA . MET B 1 145 ? 63.436 50.777 40.175 1.00 20.81 164 MET B CA 1
ATOM 2422 C C . MET B 1 145 ? 63.299 49.307 39.787 1.00 19.44 164 MET B C 1
ATOM 2423 O O . MET B 1 145 ? 62.669 48.987 38.781 1.00 18.26 164 MET B O 1
ATOM 2428 N N . SER B 1 146 ? 63.880 48.410 40.583 1.00 20.41 165 SER B N 1
ATOM 2429 C CA . SER B 1 146 ? 63.797 46.980 40.276 1.00 20.02 165 SER B CA 1
ATOM 2430 C C . SER B 1 146 ? 62.354 46.505 40.268 1.00 19.85 165 SER B C 1
ATOM 2431 O O . SER B 1 146 ? 61.981 45.620 39.496 1.00 21.04 165 SER B O 1
ATOM 2434 N N . SER B 1 147 ? 61.536 47.104 41.127 1.00 20.19 166 SER B N 1
ATOM 2435 C CA . SER B 1 147 ? 60.154 46.668 41.279 1.00 19.38 166 SER B CA 1
ATOM 2436 C C . SER B 1 147 ? 59.343 46.845 39.992 1.00 19.51 166 SER B C 1
ATOM 2437 O O . SER B 1 147 ? 58.319 46.184 39.815 1.00 22.17 166 SER B O 1
ATOM 2440 N N . PHE B 1 148 ? 59.793 47.724 39.094 1.00 18.40 167 PHE B N 1
ATOM 2441 C CA . PHE B 1 148 ? 59.136 47.841 37.790 1.00 20.34 167 PHE B CA 1
ATOM 2442 C C . PHE B 1 148 ? 60.024 47.478 36.596 1.00 21.86 167 PHE B C 1
ATOM 2443 O O . PHE B 1 148 ? 59.708 47.811 35.457 1.00 22.12 167 PHE B O 1
ATOM 2451 N N . GLY B 1 149 ? 61.117 46.768 36.858 1.00 20.76 168 GLY B N 1
ATOM 2452 C CA . GLY B 1 149 ? 61.853 46.113 35.785 1.00 20.82 168 GLY B CA 1
ATOM 2453 C C . GLY B 1 149 ? 63.086 46.828 35.275 1.00 25.50 168 GLY B C 1
ATOM 2454 O O . GLY B 1 149 ? 63.692 46.400 34.288 1.00 24.60 168 GLY B O 1
ATOM 2455 N N . VAL B 1 150 ? 63.464 47.923 35.926 1.00 23.37 169 VAL B N 1
ATOM 2456 C CA . VAL B 1 150 ? 64.689 48.601 35.546 1.00 25.16 169 VAL B CA 1
ATOM 2457 C C . VAL B 1 150 ? 65.901 47.714 35.851 1.00 26.94 169 VAL B C 1
ATOM 2458 O O . VAL B 1 150 ? 65.983 47.117 36.931 1.00 28.05 169 VAL B O 1
ATOM 2462 N N . GLY B 1 151 ? 66.838 47.643 34.907 1.00 33.08 170 GLY B N 1
ATOM 2463 C CA . GLY B 1 151 ? 68.083 46.920 35.113 1.00 34.51 170 GLY B CA 1
ATOM 2464 C C . GLY B 1 151 ? 69.074 47.742 35.924 1.00 32.73 170 GLY B C 1
ATOM 2465 O O . GLY B 1 151 ? 69.907 48.468 35.369 1.00 30.50 170 GLY B O 1
ATOM 2466 N N . VAL B 1 152 ? 68.976 47.620 37.244 1.00 32.48 171 VAL B N 1
ATOM 2467 C CA . VAL B 1 152 ? 69.753 48.434 38.176 1.00 31.78 171 VAL B CA 1
ATOM 2468 C C . VAL B 1 152 ? 71.273 48.230 38.078 1.00 31.33 171 VAL B C 1
ATOM 2469 O O . VAL B 1 152 ? 72.058 49.130 38.398 1.00 28.70 171 VAL B O 1
ATOM 2473 N N . ASP B 1 153 ? 71.691 47.058 37.621 1.00 33.15 172 ASP B N 1
ATOM 2474 C CA . ASP B 1 153 ? 73.114 46.794 37.469 1.00 34.33 172 ASP B CA 1
ATOM 2475 C C . ASP B 1 153 ? 73.689 47.558 36.281 1.00 32.48 172 ASP B C 1
ATOM 2476 O O . ASP B 1 153 ? 74.902 47.643 36.120 1.00 34.11 172 ASP B O 1
ATOM 2481 N N . THR B 1 154 ? 72.812 48.125 35.458 1.00 26.02 173 THR B N 1
ATOM 2482 C CA . THR B 1 154 ? 73.249 48.932 34.322 1.00 27.48 173 THR B CA 1
ATOM 2483 C C . THR B 1 154 ? 73.476 50.394 34.704 1.00 27.58 173 THR B C 1
ATOM 2484 O O . THR B 1 154 ? 74.035 51.174 33.920 1.00 22.66 173 THR B O 1
ATOM 2488 N N . LEU B 1 155 ? 73.055 50.761 35.912 1.00 23.59 174 LEU B N 1
ATOM 2489 C CA . LEU B 1 155 ? 73.200 52.133 36.380 1.00 23.25 174 LEU B CA 1
ATOM 2490 C C . LEU B 1 155 ? 74.664 52.549 36.398 1.00 23.29 174 LEU B C 1
ATOM 2491 O O . LEU B 1 155 ? 75.523 51.794 36.853 1.00 22.51 174 LEU B O 1
ATOM 2496 N N . LEU B 1 156 ? 74.938 53.746 35.891 1.00 20.66 175 LEU B N 1
ATOM 2497 C CA . LEU B 1 156 ? 76.262 54.347 35.976 1.00 22.04 175 LEU B CA 1
ATOM 2498 C C . LEU B 1 156 ? 76.363 55.228 37.212 1.00 28.48 175 LEU B C 1
ATOM 2499 O O . LEU B 1 156 ? 75.427 55.961 37.536 1.00 23.72 175 LEU B O 1
ATOM 2504 N N . THR B 1 157 ? 77.502 55.173 37.896 1.00 22.74 176 THR B N 1
ATOM 2505 C CA . THR B 1 157 ? 77.729 56.034 39.048 1.00 23.71 176 THR B CA 1
ATOM 2506 C C . THR B 1 157 ? 78.483 57.281 38.595 1.00 24.90 176 THR B C 1
ATOM 2507 O O . THR B 1 157 ? 79.602 57.202 38.078 1.00 23.65 176 THR B O 1
ATOM 2511 N N . THR B 1 158 ? 77.860 58.438 38.763 1.00 19.65 177 THR B N 1
ATOM 2512 C CA . THR B 1 158 ? 78.413 59.669 38.211 1.00 18.72 177 THR B CA 1
ATOM 2513 C C . THR B 1 158 ? 79.609 60.127 39.034 1.00 18.13 177 THR B C 1
ATOM 2514 O O . THR B 1 158 ? 79.579 60.059 40.253 1.00 20.03 177 THR B O 1
ATOM 2518 N N . ASN B 1 159 ? 80.654 60.594 38.364 1.00 21.16 178 ASN B N 1
ATOM 2519 C CA . ASN B 1 159 ? 81.807 61.119 39.075 1.00 19.75 178 ASN B CA 1
ATOM 2520 C C . ASN B 1 159 ? 81.431 62.481 39.633 1.00 19.53 178 ASN B C 1
ATOM 2521 O O . ASN B 1 159 ? 81.127 63.397 38.872 1.00 19.48 178 ASN B O 1
ATOM 2526 N N . GLN B 1 160 ? 81.415 62.602 40.957 1.00 18.75 179 GLN B N 1
ATOM 2527 C CA . GLN B 1 160 ? 81.154 63.890 41.605 1.00 16.20 179 GLN B CA 1
ATOM 2528 C C . GLN B 1 160 ? 82.334 64.294 42.480 1.00 20.19 179 GLN B C 1
ATOM 2529 O O . GLN B 1 160 ? 82.182 65.077 43.414 1.00 20.57 179 GLN B O 1
ATOM 2535 N N . ASP B 1 161 ? 83.514 63.778 42.169 1.00 20.42 180 ASP B N 1
ATOM 2536 C CA . ASP B 1 161 ? 84.693 64.081 42.984 1.00 21.71 180 ASP B CA 1
ATOM 2537 C C . ASP B 1 161 ? 84.967 65.585 43.056 1.00 20.67 180 ASP B C 1
ATOM 2538 O O . ASP B 1 161 ? 84.953 66.282 42.039 1.00 20.78 180 ASP B O 1
ATOM 2543 N N . ALA B 1 162 ? 85.241 66.078 44.262 1.00 22.60 181 ALA B N 1
ATOM 2544 C CA . ALA B 1 162 ? 85.405 67.512 44.481 1.00 23.90 181 ALA B CA 1
ATOM 2545 C C . ALA B 1 162 ? 86.477 68.142 43.598 1.00 25.17 181 ALA B C 1
ATOM 2546 O O . ALA B 1 162 ? 86.285 69.240 43.065 1.00 26.04 181 ALA B O 1
ATOM 2548 N N . ALA B 1 163 ? 87.606 67.454 43.444 1.00 24.32 182 ALA B N 1
ATOM 2549 C CA . ALA B 1 163 ? 88.693 67.978 42.627 1.00 24.89 182 ALA B CA 1
ATOM 2550 C C . ALA B 1 163 ? 88.376 67.864 41.141 1.00 24.20 182 ALA B C 1
ATOM 2551 O O . ALA B 1 163 ? 88.511 68.829 40.389 1.00 24.74 182 ALA B O 1
ATOM 2553 N N . TYR B 1 164 ? 87.982 66.674 40.704 1.00 23.50 183 TYR B N 1
ATOM 2554 C CA . TYR B 1 164 ? 87.687 66.492 39.290 1.00 23.18 183 TYR B CA 1
ATOM 2555 C C . TYR B 1 164 ? 86.631 67.489 38.822 1.00 20.72 183 TYR B C 1
ATOM 2556 O O . TYR B 1 164 ? 86.680 67.976 37.692 1.00 23.66 183 TYR B O 1
ATOM 2565 N N . CYS B 1 165 ? 85.677 67.791 39.695 1.00 20.04 184 CYS B N 1
ATOM 2566 C CA . CYS B 1 165 ? 84.522 68.594 39.304 1.00 22.09 184 CYS B CA 1
ATOM 2567 C C . CYS B 1 165 ? 84.632 70.072 39.686 1.00 27.25 184 CYS B C 1
ATOM 2568 O O . CYS B 1 165 ? 83.673 70.828 39.531 1.00 25.99 184 CYS B O 1
ATOM 2571 N N . SER B 1 166 ? 85.805 70.494 40.154 1.00 26.61 185 SER B N 1
ATOM 2572 C CA . SER B 1 166 ? 85.973 71.865 40.640 1.00 26.42 185 SER B CA 1
ATOM 2573 C C . SER B 1 166 ? 85.571 72.928 39.616 1.00 27.92 185 SER B C 1
ATOM 2574 O O . SER B 1 166 ? 85.135 74.010 39.993 1.00 32.03 185 SER B O 1
ATOM 2577 N N . ALA B 1 167 ? 85.699 72.623 38.329 1.00 26.41 186 ALA B N 1
ATOM 2578 C CA . ALA B 1 167 ? 85.357 73.597 37.291 1.00 27.71 186 ALA B CA 1
ATOM 2579 C C . ALA B 1 167 ? 83.866 73.943 37.280 1.00 28.79 186 ALA B C 1
ATOM 2580 O O . ALA B 1 167 ? 83.471 74.953 36.697 1.00 30.72 186 ALA B O 1
ATOM 2582 N N . MET B 1 168 ? 83.045 73.100 37.908 1.00 29.15 187 MET B N 1
ATOM 2583 C CA . MET B 1 168 ? 81.610 73.368 38.025 1.00 30.89 187 MET B CA 1
ATOM 2584 C C . MET B 1 168 ? 81.388 74.521 38.999 1.00 35.08 187 MET B C 1
ATOM 2585 O O . MET B 1 168 ? 80.282 75.069 39.087 1.00 31.61 187 MET B O 1
ATOM 2590 N N . ASN B 1 169 ? 82.452 74.869 39.724 1.00 33.48 188 ASN B N 1
ATOM 2591 C CA . ASN B 1 169 ? 82.448 75.934 40.730 1.00 37.53 188 ASN B CA 1
ATOM 2592 C C . ASN B 1 169 ? 81.785 75.473 42.023 1.00 42.66 188 ASN B C 1
ATOM 2593 O O . ASN B 1 169 ? 82.348 74.644 42.749 1.00 44.06 188 ASN B O 1
#

Sequence (338 aa):
MFIKPGRCPKPAVQEDFDAARYLGVWYDIQRLPNKFQKGECATATYSLSPGVGFSVFNRERLANGTIKSVIGSAIAEDPCEPAKLQFFHENAAPVPYWVLSTDYDNYALVYSCINLGASHAAYASIVSRQPTLPEETIKKLQGTMSSFGVGVDTLLTTNQDAAYCSAMNMFIKPGRCPKPAVQEDFDAARYLGVWYDIQRLPNKFQKGECATATYSLSPGVGFSVFNRERLANGTIKSVIGSAIAEDPCEPAKLQFFHENAAPVPYWVLSTDYDNYALVYSCINLGASHAAYASIVSRQPTLPEETIKKLQGTMSSFGVGVDTLLTTNQDAAYCSAMN

Secondary structure (DSSP, 8-state):
--EEESPPP-----TT--HHHH-EEEEEEEE---SS--SEEEEEEEEE-SSSSEEEEEEEE-TTS-EEEEEEEEE-SSTT-TTEEEEEETTS--EEEEEEEE-SSSEEEEEEEEEETTEEEEEEEEEESSS---HHHHHHHHHHHHHTT--GGG-EE----TTTTGGG-/--EEESPPP-----TT--HHHH-EEEEEEEE---SS--SEEEEEEEEE-SSSSEEEEEEEE-TTS-EEEEEEEEE-SSTT-TTEEEEEETTS--EEEEEEEE-SSSEEEEEEEEEETTEEEEEEEEEESSS---HHHHHHHHHHHHHTT--GGGPEEP---TTTTGGG-

Solvent-accessible surface area: 17052 Å² total; per-residue (Å²): 162,77,76,65,120,36,182,24,40,176,14,90,37,44,141,137,11,58,37,73,127,0,36,28,66,1,61,9,10,18,14,6,46,26,147,117,30,132,10,43,2,10,13,17,34,10,49,141,28,78,6,24,39,5,7,3,77,42,62,15,37,32,91,119,29,72,52,95,62,50,58,1,10,0,6,26,61,63,69,117,72,49,1,60,7,46,5,6,38,95,124,42,72,37,46,28,26,48,0,12,20,7,50,16,97,80,31,0,0,6,7,16,20,78,84,80,68,82,33,26,35,26,41,0,2,1,14,2,46,114,52,103,17,84,115,149,23,14,113,107,0,22,36,51,1,57,93,41,68,20,21,43,127,50,22,70,102,9,58,24,81,89,80,75,14,71,56,23,125,200,101,97,73,116,37,173,24,38,179,16,90,36,44,139,135,12,54,36,73,129,0,33,27,65,1,57,8,11,19,16,15,47,24,134,119,28,128,10,50,1,12,14,16,33,11,49,141,29,78,6,24,40,7,6,3,80,43,64,15,35,31,92,116,29,74,56,108,54,48,56,0,12,0,6,24,57,66,69,116,80,50,1,65,6,48,6,6,37,91,132,40,69,39,46,23,25,54,0,11,20,7,50,17,101,80,27,0,0,5,7,15,20,80,84,80,65,83,33,23,37,26,45,0,2,1,14,2,46,116,50,101,17,86,116,145,24,24,123,104,0,35,39,54,1,64,95,43,66,20,37,27,148,56,21,75,101,9,59,27,80,91,80,75,14,76,54,22,129

Foldseek 3Di:
DQKFFAFDDDAAAEPPDDVVLQAAKKWFFKKFDDDPDQAFRKMWGWAPDPDAAIKIKIWHAHPVRDIDIWIWGWHDPDPVQRQWIWIGIVPDDIWTKGFRDDPSQFKTKIKTWDGDDRIIGIMITIITPDLHHDPVVVVVNLVSQVVRPDPSVRMDGGDNPCVVCVSVD/DQKFFAFDFDAAFAPPDDVVLQAAKKWFFKKFDDDPDQAFRKMWGWAPDPDAAIKIKIWHAHPVGDIDIWIWGWHDPDPVQGQWIWIGIVPDDIWIKGFRDDPSQFWTKIKTWDGDDRIIGIMITIITPDLHHDPVVVVVSLVSCVVRPDPSVNMDGGDNDCVVGVSVD

Organism: Sander vitreus (NCBI:txid283036)

Radius of gyration: 23.35 Å; Cα contacts (8 Å, |Δi|>4): 769; chains: 2; bounding box: 60×61×50 Å